Protein AF-A0A7Y8SP15-F1 (afdb_monomer)

pLDDT: mean 83.63, std 21.69, range [30.56, 98.62]

Sequence (193 aa):
MNLWSWLLRSVRHADPDRAKRARDRDPRTGDTVAPRHGAAMTAGAFARLRDRLKISDAAVWTLLQAARPGQGFLPGRLPHLRFERHIFREETDERFDGSYADLSHPEPGGHAHGVAEYERLKRAAALDRKAALRSASWGLGGVLGREAEELDYGDVESFVDRQRRSEDEHLEALSRLLLRRDLGPALRAGDWA

Structure (mmCIF, N/CA/C/O backbone):
data_AF-A0A7Y8SP15-F1
#
_entry.id   AF-A0A7Y8SP15-F1
#
loop_
_atom_site.group_PDB
_atom_site.id
_atom_site.type_symbol
_atom_site.label_atom_id
_atom_site.label_alt_id
_atom_site.label_comp_id
_atom_site.label_asym_id
_atom_site.label_entity_id
_atom_site.label_seq_id
_atom_site.pdbx_PDB_ins_code
_atom_site.Cartn_x
_atom_site.Cartn_y
_atom_site.Cartn_z
_atom_site.occupancy
_atom_site.B_iso_or_equiv
_atom_site.auth_seq_id
_atom_site.auth_comp_id
_atom_site.auth_asym_id
_atom_site.auth_atom_id
_atom_site.pdbx_PDB_model_num
ATOM 1 N N . MET A 1 1 ? 12.393 -11.411 3.085 1.00 35.97 1 MET A N 1
ATOM 2 C CA . MET A 1 1 ? 12.410 -10.372 4.144 1.00 35.97 1 MET A CA 1
ATOM 3 C C . MET A 1 1 ? 10.961 -10.076 4.521 1.00 35.97 1 MET A C 1
ATOM 5 O O . MET A 1 1 ? 10.179 -9.841 3.613 1.00 35.97 1 MET A O 1
ATOM 9 N N . ASN A 1 2 ? 10.547 -10.219 5.787 1.00 33.09 2 ASN A N 1
ATOM 10 C CA . ASN A 1 2 ? 9.125 -10.127 6.160 1.00 33.09 2 ASN A CA 1
ATOM 11 C C . ASN A 1 2 ? 8.694 -8.676 6.462 1.00 33.09 2 ASN A C 1
ATOM 13 O O . ASN A 1 2 ? 9.521 -7.823 6.782 1.00 33.09 2 ASN A O 1
ATOM 17 N N . LEU A 1 3 ? 7.388 -8.405 6.358 1.00 41.53 3 LEU A N 1
ATOM 18 C CA . LEU A 1 3 ? 6.758 -7.100 6.605 1.00 41.53 3 LEU A CA 1
ATOM 19 C C . LEU A 1 3 ? 7.183 -6.478 7.954 1.00 41.53 3 LEU A C 1
ATOM 21 O O . LEU A 1 3 ? 7.362 -5.267 8.033 1.00 41.53 3 LEU A O 1
ATOM 25 N N . TRP A 1 4 ? 7.422 -7.308 8.978 1.00 42.41 4 TRP A N 1
ATOM 26 C CA . TRP A 1 4 ? 7.958 -6.904 10.285 1.00 42.41 4 TRP A CA 1
ATOM 27 C C . TRP A 1 4 ? 9.395 -6.384 10.222 1.00 42.41 4 TRP A C 1
ATOM 29 O O . TRP A 1 4 ? 9.678 -5.331 10.775 1.00 42.41 4 TRP A O 1
ATOM 39 N N . SER A 1 5 ? 10.297 -7.051 9.498 1.00 45.47 5 SER A N 1
ATOM 40 C CA . SER A 1 5 ? 11.681 -6.586 9.316 1.00 45.47 5 SER A CA 1
ATOM 41 C C . SER A 1 5 ? 11.745 -5.209 8.638 1.00 45.47 5 SER A C 1
ATOM 43 O O . SER A 1 5 ? 12.638 -4.410 8.930 1.00 45.47 5 SER A O 1
ATOM 45 N N . TRP A 1 6 ? 10.765 -4.911 7.779 1.00 46.66 6 TRP A N 1
ATOM 46 C CA . TRP A 1 6 ? 10.614 -3.610 7.136 1.00 46.66 6 TRP A CA 1
ATOM 47 C C . TRP A 1 6 ? 9.942 -2.560 8.056 1.00 46.66 6 TRP A C 1
ATOM 49 O O . TRP A 1 6 ? 10.471 -1.458 8.185 1.00 46.66 6 TRP A O 1
ATOM 59 N N . LEU A 1 7 ? 8.858 -2.914 8.764 1.00 45.00 7 LEU A N 1
ATOM 60 C CA . LEU A 1 7 ? 8.159 -2.067 9.755 1.00 45.00 7 LEU A CA 1
ATOM 61 C C . LEU A 1 7 ? 9.038 -1.664 10.955 1.00 45.00 7 LEU A C 1
ATOM 63 O O . LEU A 1 7 ? 8.984 -0.520 11.397 1.00 45.00 7 LEU A O 1
ATOM 67 N N . LEU A 1 8 ? 9.859 -2.579 11.478 1.00 42.25 8 LEU A N 1
ATOM 68 C CA . LEU A 1 8 ? 10.658 -2.383 12.697 1.00 42.25 8 LEU A CA 1
ATOM 69 C C . LEU A 1 8 ? 11.897 -1.506 12.485 1.00 42.25 8 LEU A C 1
ATOM 71 O O . LEU A 1 8 ? 12.369 -0.844 13.411 1.00 42.25 8 LEU A O 1
ATOM 75 N N . ARG A 1 9 ? 12.441 -1.458 11.262 1.00 40.97 9 ARG A N 1
ATOM 76 C CA . ARG A 1 9 ? 13.665 -0.691 10.971 1.00 40.97 9 ARG A CA 1
ATOM 77 C C . ARG A 1 9 ? 13.438 0.830 11.021 1.00 40.97 9 ARG A C 1
ATOM 79 O O . ARG A 1 9 ? 14.403 1.571 11.192 1.00 40.97 9 ARG A O 1
ATOM 86 N N . SER A 1 10 ? 12.189 1.296 10.934 1.00 35.84 10 SER A N 1
ATOM 87 C CA . SER A 1 10 ? 11.790 2.713 10.992 1.00 35.84 10 SER A CA 1
ATOM 88 C C . SER A 1 10 ? 11.403 3.231 12.388 1.00 35.84 10 SER A C 1
ATOM 90 O O . SER A 1 10 ? 11.206 4.435 12.539 1.00 35.84 10 SER A O 1
ATOM 92 N N . VAL A 1 11 ? 11.351 2.385 13.428 1.00 35.84 11 VAL A N 1
ATOM 93 C CA . VAL A 1 11 ? 10.878 2.755 14.789 1.00 35.84 11 VAL A CA 1
ATOM 94 C C . VAL A 1 11 ? 12.015 3.215 15.720 1.00 35.84 11 VAL A C 1
ATOM 96 O O . VAL A 1 11 ? 11.952 3.078 16.940 1.00 35.84 11 VAL A O 1
ATOM 99 N N . ARG A 1 12 ? 13.080 3.828 15.188 1.00 30.56 12 ARG A N 1
ATOM 100 C CA . ARG A 1 12 ? 14.042 4.552 16.038 1.00 30.56 12 ARG A CA 1
ATOM 101 C C . ARG A 1 12 ? 13.718 6.046 16.046 1.00 30.56 12 ARG A C 1
ATOM 103 O O . ARG A 1 12 ? 14.095 6.776 15.141 1.00 30.56 12 ARG A O 1
ATOM 110 N N . HIS A 1 13 ? 13.046 6.430 17.137 1.00 33.94 13 HIS A N 1
ATOM 111 C CA . HIS A 1 13 ? 12.786 7.781 17.661 1.00 33.94 13 HIS A CA 1
ATOM 112 C C . HIS A 1 13 ? 11.630 8.553 17.003 1.00 33.94 13 HIS A C 1
ATOM 114 O O . HIS A 1 13 ? 11.823 9.351 16.090 1.00 33.94 13 HIS A O 1
ATOM 120 N N . ALA A 1 14 ? 10.420 8.379 17.549 1.00 33.75 14 ALA A N 1
ATOM 121 C CA . ALA A 1 14 ? 9.311 9.311 17.353 1.00 33.75 14 ALA A CA 1
ATOM 122 C C . ALA A 1 14 ? 9.122 10.177 18.613 1.00 33.75 14 ALA A C 1
ATOM 124 O O . ALA A 1 14 ? 8.930 9.661 19.712 1.00 33.75 14 ALA A O 1
ATOM 125 N N . ASP A 1 15 ? 9.205 11.493 18.418 1.00 34.44 15 ASP A N 1
ATOM 126 C CA . ASP A 1 15 ? 9.056 12.561 19.413 1.00 34.44 15 ASP A CA 1
ATOM 127 C C . ASP A 1 15 ? 7.563 12.792 19.773 1.00 34.44 15 ASP A C 1
ATOM 129 O O . ASP A 1 15 ? 6.746 13.025 18.869 1.00 34.44 15 ASP A O 1
ATOM 133 N N . PRO A 1 16 ? 7.181 12.732 21.066 1.00 38.16 16 PRO A N 1
ATOM 134 C CA . PRO A 1 16 ? 5.791 12.806 21.525 1.00 38.16 16 PRO A CA 1
ATOM 135 C C . PRO A 1 16 ? 5.107 14.177 21.351 1.00 38.16 16 PRO A C 1
ATOM 137 O O . PRO A 1 16 ? 3.874 14.240 21.355 1.00 38.16 16 PRO A O 1
ATOM 140 N N . ASP A 1 17 ? 5.837 15.275 21.131 1.00 33.62 17 ASP A N 1
ATOM 141 C CA . ASP A 1 17 ? 5.245 16.627 21.160 1.00 33.62 17 ASP A CA 1
ATOM 142 C C . ASP A 1 17 ? 4.603 17.084 19.839 1.00 33.62 17 ASP A C 1
ATOM 144 O O . ASP A 1 17 ? 3.924 18.118 19.763 1.00 33.62 17 ASP A O 1
ATOM 148 N N . ARG A 1 18 ? 4.746 16.305 18.763 1.00 40.22 18 ARG A N 1
ATOM 149 C CA . ARG A 1 18 ? 4.198 16.665 17.444 1.00 40.22 18 ARG A CA 1
ATOM 150 C C . ARG A 1 18 ? 2.701 16.359 17.298 1.00 40.22 18 ARG A C 1
ATOM 152 O O . ARG A 1 18 ? 2.022 17.031 16.522 1.00 40.22 18 ARG A O 1
ATOM 159 N N . ALA A 1 19 ? 2.167 15.420 18.084 1.00 38.25 19 ALA A N 1
ATOM 160 C CA . ALA A 1 19 ? 0.760 14.996 18.049 1.00 38.25 19 ALA A CA 1
ATOM 161 C C . ALA A 1 19 ? -0.226 16.062 18.573 1.00 38.25 19 ALA A C 1
ATOM 163 O O . ALA A 1 19 ? -1.420 16.021 18.271 1.00 38.25 19 ALA A O 1
ATOM 164 N N . LYS A 1 20 ? 0.264 17.043 19.339 1.00 34.81 20 LYS A N 1
ATOM 165 C CA . LYS A 1 20 ? -0.573 18.073 19.969 1.00 34.81 20 LYS A CA 1
ATOM 166 C C . LYS A 1 20 ? -1.032 19.163 18.989 1.00 34.81 20 LYS A C 1
ATOM 168 O O . LYS A 1 20 ? -2.087 19.747 19.191 1.00 34.81 20 LYS A O 1
ATOM 173 N N . ARG A 1 21 ? -0.289 19.394 17.897 1.00 38.12 21 ARG A N 1
ATOM 174 C CA . ARG A 1 21 ? -0.553 20.472 16.917 1.00 38.12 21 ARG A CA 1
ATOM 175 C C . ARG A 1 21 ? -1.580 20.124 15.829 1.00 38.12 21 ARG A C 1
ATOM 177 O O . ARG A 1 21 ? -1.994 21.008 15.091 1.00 38.12 21 ARG A O 1
ATOM 184 N N . ALA A 1 22 ? -2.007 18.865 15.723 1.00 42.41 22 ALA A N 1
ATOM 185 C CA . ALA A 1 22 ? -2.968 18.422 14.706 1.00 42.41 22 ALA A CA 1
ATOM 186 C C . ALA A 1 22 ? -4.447 18.534 15.140 1.00 42.41 22 ALA A C 1
ATOM 188 O O . ALA A 1 22 ? -5.331 18.243 14.340 1.00 42.41 22 ALA A O 1
ATOM 189 N N . ARG A 1 23 ? -4.726 18.940 16.390 1.00 43.53 23 ARG A N 1
ATOM 190 C CA . ARG A 1 23 ? -6.075 18.918 16.989 1.00 43.53 23 ARG A CA 1
ATOM 191 C C . ARG A 1 23 ? -6.927 20.178 16.744 1.00 43.53 23 ARG A C 1
ATOM 193 O O . ARG A 1 23 ? -8.106 20.149 17.067 1.00 43.53 23 ARG A O 1
ATOM 200 N N . ASP A 1 24 ? -6.387 21.227 16.116 1.00 33.31 24 ASP A N 1
ATOM 201 C CA . ASP A 1 24 ? -7.031 22.556 16.054 1.00 33.31 24 ASP A CA 1
ATOM 202 C C . ASP A 1 24 ? -7.664 22.923 14.691 1.00 33.31 24 ASP A C 1
ATOM 204 O O . ASP A 1 24 ? -7.540 24.056 14.227 1.00 33.31 24 ASP A O 1
ATOM 208 N N . ARG A 1 25 ? -8.365 22.007 14.006 1.00 39.28 25 ARG A N 1
ATOM 209 C CA . ARG A 1 25 ? -9.180 22.386 12.827 1.00 39.28 25 ARG A CA 1
ATOM 210 C C . ARG A 1 25 ? -10.653 21.994 12.974 1.00 39.28 25 ARG A C 1
ATOM 212 O O . ARG A 1 25 ? -10.991 20.817 12.988 1.00 39.28 25 ARG A O 1
ATOM 219 N N . ASP A 1 26 ? -11.489 23.031 13.055 1.00 35.03 26 ASP A N 1
ATOM 220 C CA . ASP A 1 26 ? -12.961 23.034 13.095 1.00 35.03 26 ASP A CA 1
ATOM 221 C C . ASP A 1 26 ? -13.568 22.528 11.763 1.00 35.03 26 ASP A C 1
ATOM 223 O O . ASP A 1 26 ? -13.194 23.049 10.705 1.00 35.03 26 ASP A O 1
ATOM 227 N N . PRO A 1 27 ? -14.494 21.546 11.765 1.00 49.53 27 PRO A N 1
ATOM 228 C CA . PRO A 1 27 ? -15.207 21.119 10.573 1.00 49.53 27 PRO A CA 1
ATOM 229 C C . PRO A 1 27 ? -16.612 21.740 10.529 1.00 49.53 27 PRO A C 1
ATOM 231 O O . PRO A 1 27 ? -17.525 21.288 11.220 1.00 49.53 27 PRO A O 1
ATOM 234 N N . ARG A 1 28 ? -16.836 22.720 9.646 1.00 41.84 28 ARG A N 1
ATOM 235 C CA . ARG A 1 28 ? -18.198 23.161 9.298 1.00 41.84 28 ARG A CA 1
ATOM 236 C C . ARG A 1 28 ? -18.595 22.739 7.889 1.00 41.84 28 ARG A C 1
ATOM 238 O O . ARG A 1 28 ? -17.975 23.135 6.910 1.00 41.84 28 ARG A O 1
ATOM 245 N N . THR A 1 29 ? -19.642 21.911 7.878 1.00 48.62 29 THR A N 1
ATOM 246 C CA . THR A 1 29 ? -20.759 21.776 6.925 1.00 48.62 29 THR A CA 1
ATOM 247 C C . THR A 1 29 ? -20.556 22.225 5.477 1.00 48.62 29 THR A C 1
ATOM 249 O O . THR A 1 29 ? -20.465 23.416 5.188 1.00 48.62 29 THR A O 1
ATOM 252 N N . GLY A 1 30 ? -20.697 21.264 4.565 1.00 32.66 30 GLY A N 1
ATOM 253 C CA . GLY A 1 30 ? -21.059 21.495 3.171 1.00 32.66 30 GLY A CA 1
ATOM 254 C C . GLY A 1 30 ? -21.285 20.166 2.456 1.00 32.66 30 GLY A C 1
ATOM 255 O O . GLY A 1 30 ? -20.339 19.390 2.304 1.00 32.66 30 GLY A O 1
ATOM 256 N N . ASP A 1 31 ? -22.526 19.901 2.038 1.00 47.38 31 ASP A N 1
ATOM 257 C CA . ASP A 1 31 ? -22.868 18.798 1.136 1.00 47.38 31 ASP A CA 1
ATOM 258 C C . ASP A 1 31 ? -21.929 18.826 -0.074 1.00 47.38 31 ASP A C 1
ATOM 260 O O . ASP A 1 31 ? -21.936 19.765 -0.870 1.00 47.38 31 ASP A O 1
ATOM 264 N N . THR A 1 32 ? -21.070 17.816 -0.194 1.00 39.81 32 THR A N 1
ATOM 265 C CA . THR A 1 32 ? -20.086 17.730 -1.273 1.00 39.81 32 THR A CA 1
ATOM 266 C C . THR A 1 32 ? -20.066 16.322 -1.837 1.00 39.81 32 THR A C 1
ATOM 268 O O . THR A 1 32 ? -19.834 15.341 -1.132 1.00 39.81 32 THR A O 1
ATOM 271 N N . VAL A 1 33 ? -20.303 16.224 -3.146 1.00 44.44 33 VAL A N 1
ATOM 272 C CA . VAL A 1 33 ? -19.995 15.030 -3.934 1.00 44.44 33 VAL A CA 1
ATOM 273 C C . VAL A 1 33 ? -18.537 14.668 -3.650 1.00 44.44 33 VAL A C 1
ATOM 275 O O . VAL A 1 33 ? -17.639 15.468 -3.917 1.00 44.44 33 VAL A O 1
ATOM 278 N N . ALA A 1 34 ? -18.314 13.495 -3.054 1.00 44.25 34 ALA A N 1
ATOM 279 C CA . ALA A 1 34 ? -16.991 13.060 -2.623 1.00 44.25 34 ALA A CA 1
ATOM 280 C C . ALA A 1 34 ? -15.983 13.139 -3.788 1.00 44.25 34 ALA A C 1
ATOM 282 O O . ALA A 1 34 ? -16.328 12.784 -4.923 1.00 44.25 34 ALA A O 1
ATOM 283 N N . PRO A 1 35 ? -14.738 13.593 -3.549 1.00 46.91 35 PRO A N 1
ATOM 284 C CA . PRO A 1 35 ? -13.728 13.632 -4.595 1.00 46.91 35 PRO A CA 1
ATOM 285 C C . PRO A 1 35 ? -13.538 12.223 -5.168 1.00 46.91 35 PRO A C 1
ATOM 287 O O . PRO A 1 35 ? -13.352 11.263 -4.424 1.00 46.91 35 PRO A O 1
ATOM 290 N N . ARG A 1 36 ? -13.585 12.097 -6.502 1.00 61.72 36 ARG A N 1
ATOM 291 C CA . ARG A 1 36 ? -13.475 10.800 -7.198 1.00 61.72 36 ARG A CA 1
ATOM 292 C C . ARG A 1 36 ? -12.162 10.060 -6.884 1.00 61.72 36 ARG A C 1
ATOM 294 O O . ARG A 1 36 ? -12.122 8.847 -7.044 1.00 61.72 36 ARG A O 1
ATOM 301 N N . HIS A 1 37 ? -11.119 10.776 -6.445 1.00 82.62 37 HIS A N 1
ATOM 302 C CA . HIS A 1 37 ? -9.805 10.249 -6.066 1.00 82.62 37 HIS A CA 1
ATOM 303 C C . HIS A 1 37 ? -9.172 11.089 -4.943 1.00 82.62 37 HIS A C 1
ATOM 305 O O . HIS A 1 37 ? -9.363 12.306 -4.885 1.00 82.62 37 HIS A O 1
ATOM 311 N N . GLY A 1 38 ? -8.378 10.454 -4.080 1.00 87.56 38 GLY A N 1
ATOM 312 C CA . GLY A 1 38 ? -7.572 11.129 -3.063 1.00 87.56 38 GLY A CA 1
ATOM 313 C C . GLY A 1 38 ? -8.302 11.662 -1.829 1.00 87.56 38 GLY A C 1
ATOM 314 O O . GLY A 1 38 ? -7.841 12.654 -1.253 1.00 87.56 38 GLY A O 1
ATOM 315 N N . ALA A 1 39 ? -9.431 11.071 -1.427 1.00 92.38 39 ALA A N 1
ATOM 316 C CA . ALA A 1 39 ? -10.141 11.500 -0.220 1.00 92.38 39 ALA A CA 1
ATOM 317 C C . ALA A 1 39 ? -9.315 11.236 1.057 1.00 92.38 39 ALA A C 1
ATOM 319 O O . ALA A 1 39 ? -8.606 10.234 1.154 1.00 92.38 39 ALA A O 1
ATOM 320 N N . ALA A 1 40 ? -9.409 12.147 2.028 1.00 91.88 40 ALA A N 1
ATOM 321 C CA . ALA A 1 40 ? -8.733 12.016 3.319 1.00 91.88 40 ALA A CA 1
ATOM 322 C C . ALA A 1 40 ? -9.401 10.956 4.207 1.00 91.88 40 ALA A C 1
ATOM 324 O O . ALA A 1 40 ? -10.564 10.606 3.993 1.00 91.88 40 ALA A O 1
ATOM 325 N N . MET A 1 41 ? -8.666 10.488 5.213 1.00 94.31 41 MET A N 1
ATOM 326 C CA . MET A 1 41 ? -9.129 9.488 6.167 1.00 94.31 41 MET A CA 1
ATOM 327 C C . MET A 1 41 ? -10.345 9.991 6.948 1.00 94.31 41 MET A C 1
ATOM 329 O O . MET A 1 41 ? -10.322 11.072 7.542 1.00 94.31 41 MET A O 1
ATOM 333 N N . THR A 1 42 ? -11.397 9.181 6.992 1.00 95.75 42 THR A N 1
ATOM 334 C CA . THR A 1 42 ? -12.599 9.450 7.778 1.00 95.75 42 THR A CA 1
ATOM 335 C C . THR A 1 42 ? -12.472 8.897 9.197 1.00 95.75 42 THR A C 1
ATOM 337 O O . 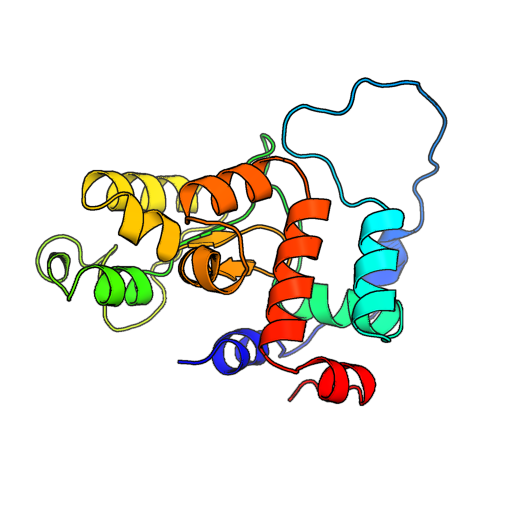THR A 1 42 ? -11.825 7.875 9.443 1.00 95.75 42 THR A O 1
ATOM 340 N N . ALA A 1 43 ? -13.180 9.518 10.147 1.00 95.56 43 ALA A N 1
ATOM 341 C CA . ALA A 1 43 ? -13.315 8.978 11.503 1.00 95.56 43 ALA A CA 1
ATOM 342 C C . ALA A 1 43 ? -13.916 7.557 11.501 1.00 95.56 43 ALA A C 1
ATOM 344 O O . ALA A 1 43 ? -13.556 6.723 12.329 1.00 95.56 43 ALA A O 1
ATOM 345 N N . GLY A 1 44 ? -14.791 7.258 10.533 1.00 96.94 44 GLY A N 1
ATOM 346 C CA . GLY A 1 44 ? -15.383 5.935 10.364 1.00 96.94 44 GLY A CA 1
ATOM 347 C C . GLY A 1 44 ? -14.362 4.866 9.972 1.00 96.94 44 GLY A C 1
ATOM 348 O O . GLY A 1 44 ? -14.387 3.776 10.536 1.00 96.94 44 GLY A O 1
ATOM 349 N N . ALA A 1 45 ? -13.448 5.148 9.038 1.00 96.12 45 ALA A N 1
ATOM 350 C CA . ALA A 1 45 ? -12.384 4.200 8.690 1.00 96.12 45 ALA A CA 1
ATOM 351 C C . ALA A 1 45 ? -11.414 3.963 9.841 1.00 96.12 45 ALA A C 1
ATOM 353 O O . ALA A 1 45 ? -11.055 2.815 10.109 1.00 96.12 45 ALA A O 1
ATOM 354 N N . PHE A 1 46 ? -11.058 5.029 10.555 1.00 96.50 46 PHE A N 1
ATOM 355 C CA . PHE A 1 46 ? -10.234 4.933 11.752 1.00 96.50 46 PHE A CA 1
ATOM 356 C C . PHE A 1 46 ? -10.882 4.021 12.808 1.00 96.50 46 PHE A C 1
ATOM 358 O O . PHE A 1 46 ? -10.251 3.072 13.278 1.00 96.50 46 PHE A O 1
ATOM 365 N N . ALA A 1 47 ? -12.166 4.241 13.117 1.00 97.50 47 ALA A N 1
ATOM 366 C CA . ALA A 1 47 ? -12.918 3.405 14.052 1.00 97.50 47 ALA A CA 1
ATOM 367 C C . ALA A 1 47 ? -13.014 1.945 13.578 1.00 97.50 47 ALA A C 1
ATOM 369 O O . ALA A 1 47 ? -12.786 1.032 14.365 1.00 97.50 47 ALA A O 1
ATOM 370 N N . ARG A 1 48 ? -13.252 1.696 12.282 1.00 97.69 48 ARG A N 1
ATOM 371 C CA . ARG A 1 48 ? -13.278 0.327 11.734 1.00 97.69 48 ARG A CA 1
ATOM 372 C C . ARG A 1 48 ? -11.949 -0.405 11.920 1.00 97.69 48 ARG A C 1
ATOM 374 O O . ARG A 1 48 ? -11.964 -1.570 12.312 1.00 97.69 48 ARG A O 1
ATOM 381 N N . LEU A 1 49 ? -10.816 0.246 11.640 1.00 95.81 49 LEU A N 1
ATOM 382 C CA . LEU A 1 49 ? -9.488 -0.347 11.843 1.00 95.81 49 LEU A CA 1
ATOM 383 C C . LEU A 1 49 ? -9.273 -0.696 13.321 1.00 95.81 49 LEU A C 1
ATOM 385 O O . LEU A 1 49 ? -8.905 -1.829 13.643 1.00 95.81 49 LEU A O 1
ATOM 389 N N . ARG A 1 50 ? -9.557 0.265 14.205 1.00 97.19 50 ARG A N 1
ATOM 390 C CA . ARG A 1 50 ? -9.481 0.101 15.657 1.00 97.19 50 ARG A CA 1
ATOM 391 C C . ARG A 1 50 ? -10.299 -1.095 16.137 1.00 97.19 50 ARG A C 1
ATOM 393 O O . ARG A 1 50 ? -9.768 -1.962 16.826 1.00 97.19 50 ARG A O 1
ATOM 400 N N . ASP A 1 51 ? -11.569 -1.149 15.750 1.00 97.38 51 ASP A N 1
ATOM 401 C CA . ASP A 1 51 ? -12.529 -2.133 16.247 1.00 97.38 51 ASP A CA 1
ATOM 402 C C . ASP A 1 51 ? -12.215 -3.540 15.718 1.00 97.38 51 ASP A C 1
ATOM 404 O O . ASP A 1 51 ? -12.278 -4.513 16.471 1.00 97.38 51 ASP A O 1
ATOM 408 N N . ARG A 1 52 ? -11.790 -3.662 14.451 1.00 96.50 52 ARG A N 1
ATOM 409 C CA . ARG A 1 52 ? -11.367 -4.947 13.866 1.00 96.50 52 ARG A CA 1
ATOM 410 C C . ARG A 1 52 ? -10.142 -5.532 14.562 1.00 96.50 52 ARG A C 1
ATOM 412 O O . ARG A 1 52 ? -10.099 -6.733 14.815 1.00 96.50 52 ARG A O 1
ATOM 419 N N . LEU A 1 53 ? -9.153 -4.694 14.870 1.00 94.44 53 LEU A N 1
ATOM 420 C CA . LEU A 1 53 ? -7.933 -5.124 15.560 1.00 94.44 53 LEU A CA 1
ATOM 421 C C . LEU A 1 53 ? -8.107 -5.189 17.085 1.00 94.44 53 LEU A C 1
ATOM 423 O O . LEU A 1 53 ? -7.293 -5.817 17.770 1.00 94.44 53 LEU A O 1
ATOM 427 N N . LYS A 1 54 ? -9.191 -4.599 17.607 1.00 96.62 54 LYS A N 1
ATOM 428 C CA . LYS A 1 54 ? -9.497 -4.454 19.036 1.00 96.62 54 LYS A CA 1
ATOM 429 C C . LYS A 1 54 ? -8.374 -3.743 19.800 1.00 96.62 54 LYS A C 1
ATOM 431 O O . LYS A 1 54 ? -8.004 -4.166 20.891 1.00 96.62 54 LYS A O 1
ATOM 436 N N . ILE A 1 55 ? -7.811 -2.695 19.203 1.00 94.94 55 ILE A N 1
ATOM 437 C CA . ILE A 1 55 ? -6.726 -1.879 19.775 1.00 94.94 55 ILE A CA 1
ATOM 438 C C . ILE A 1 55 ? -7.246 -0.496 20.188 1.00 94.94 55 ILE A C 1
ATOM 440 O O . ILE A 1 55 ? -8.377 -0.143 19.875 1.00 94.94 55 ILE A O 1
ATOM 444 N N . SER A 1 56 ? -6.451 0.298 20.906 1.00 95.25 56 SER A N 1
ATOM 445 C CA . SER A 1 56 ? -6.827 1.673 21.270 1.00 95.25 56 SER A CA 1
ATOM 446 C C . SER A 1 56 ? -6.597 2.659 20.118 1.00 95.25 56 SER A C 1
ATOM 448 O O . SER A 1 56 ? -5.780 2.408 19.231 1.00 95.25 56 SER A O 1
ATOM 450 N N . ASP A 1 57 ? -7.246 3.827 20.160 1.00 95.12 57 ASP A N 1
ATOM 451 C CA . ASP A 1 57 ? -6.973 4.933 19.226 1.00 95.12 57 ASP A CA 1
ATOM 452 C C . ASP A 1 57 ? -5.478 5.301 19.211 1.00 95.12 57 ASP A C 1
ATOM 454 O O . ASP A 1 57 ? -4.894 5.543 18.156 1.00 95.12 57 ASP A O 1
ATOM 458 N N . ALA A 1 58 ? -4.836 5.303 20.385 1.00 93.62 58 ALA A N 1
ATOM 459 C CA . ALA A 1 58 ? -3.406 5.563 20.508 1.00 93.62 58 ALA A CA 1
ATOM 460 C C . ALA A 1 58 ? -2.574 4.506 19.770 1.00 93.62 58 ALA A C 1
ATOM 462 O O . ALA A 1 58 ? -1.654 4.864 19.044 1.00 93.62 58 ALA A O 1
ATOM 463 N N . ALA A 1 59 ? -2.929 3.224 19.889 1.00 92.44 59 ALA A N 1
ATOM 464 C CA . ALA A 1 59 ? -2.255 2.148 19.171 1.00 92.44 59 ALA A CA 1
ATOM 465 C C . ALA A 1 59 ? -2.444 2.253 17.648 1.00 92.44 59 ALA A C 1
ATOM 467 O O . ALA A 1 59 ? -1.492 2.011 16.910 1.00 92.44 59 ALA A O 1
ATOM 468 N N . VAL A 1 60 ? -3.622 2.671 17.163 1.00 92.88 60 VAL A N 1
ATOM 469 C CA . VAL A 1 60 ? -3.822 2.946 15.727 1.00 92.88 60 VAL A CA 1
ATOM 470 C C . VAL A 1 60 ? -2.881 4.055 15.257 1.00 92.88 60 VAL A C 1
ATOM 472 O O . VAL A 1 60 ? -2.204 3.898 14.243 1.00 92.88 60 VAL A O 1
ATOM 475 N N . TRP A 1 61 ? -2.792 5.164 15.994 1.00 91.81 61 TRP A N 1
ATOM 476 C CA . TRP A 1 61 ? -1.869 6.241 15.641 1.00 91.81 61 TRP A CA 1
ATOM 477 C C . TRP A 1 61 ? -0.408 5.794 15.694 1.00 91.81 61 TRP A C 1
ATOM 479 O O . TRP A 1 61 ? 0.332 6.080 14.757 1.00 91.81 61 TRP A O 1
ATOM 489 N N . THR A 1 62 ? 0.002 5.053 16.725 1.00 90.88 62 THR A N 1
ATOM 490 C CA . THR A 1 62 ? 1.356 4.487 16.824 1.00 90.88 62 THR A CA 1
ATOM 491 C C . THR A 1 62 ? 1.680 3.614 15.617 1.00 90.88 62 THR A C 1
ATOM 493 O O . THR A 1 62 ? 2.719 3.802 14.991 1.00 90.88 62 THR A O 1
ATOM 496 N N . LEU A 1 63 ? 0.764 2.722 15.234 1.00 89.06 63 LEU A N 1
ATOM 497 C CA . LEU A 1 63 ? 0.893 1.874 14.053 1.00 89.06 63 LEU A CA 1
ATOM 498 C C . LEU A 1 63 ? 1.082 2.702 12.770 1.00 89.06 63 LEU A C 1
ATOM 500 O O . LEU A 1 63 ? 2.016 2.452 12.009 1.00 89.06 63 LEU A O 1
ATOM 504 N N . LEU A 1 64 ? 0.224 3.701 12.531 1.00 89.50 64 LEU A N 1
ATOM 505 C CA . LEU A 1 64 ? 0.309 4.549 11.335 1.00 89.50 64 LEU A CA 1
ATOM 506 C C . LEU A 1 64 ? 1.629 5.334 11.290 1.00 89.50 64 LEU A C 1
ATOM 508 O O . LEU A 1 64 ? 2.261 5.427 10.235 1.00 89.50 64 LEU A O 1
ATOM 512 N N . GLN A 1 65 ? 2.075 5.842 12.441 1.00 86.00 65 GLN A N 1
ATOM 513 C CA . GLN A 1 65 ? 3.332 6.576 12.575 1.00 86.00 65 GLN A CA 1
ATOM 514 C C . GLN A 1 65 ? 4.568 5.684 12.395 1.00 86.00 65 GLN A C 1
ATOM 516 O O . GLN A 1 65 ? 5.549 6.141 11.815 1.00 86.00 65 GLN A O 1
ATOM 521 N N . ALA A 1 66 ? 4.530 4.436 12.868 1.00 81.31 66 ALA A N 1
ATOM 522 C CA . ALA A 1 66 ? 5.629 3.477 12.748 1.00 81.31 66 ALA A CA 1
ATOM 523 C C . ALA A 1 66 ? 5.791 2.936 11.318 1.00 81.31 66 ALA A C 1
ATOM 525 O O . ALA A 1 66 ? 6.912 2.748 10.846 1.00 81.31 66 ALA A O 1
ATOM 526 N N . ALA A 1 67 ? 4.673 2.709 10.623 1.00 76.44 67 ALA A N 1
ATOM 527 C CA . ALA A 1 67 ? 4.661 2.147 9.277 1.00 76.44 67 ALA A CA 1
ATOM 528 C C . ALA A 1 67 ? 5.162 3.139 8.226 1.00 76.44 67 ALA A C 1
ATOM 530 O O . ALA A 1 67 ? 6.152 2.909 7.531 1.00 76.44 67 ALA A O 1
ATOM 531 N N . ARG A 1 68 ? 4.465 4.265 8.094 1.00 74.25 68 ARG A N 1
ATOM 532 C CA . ARG A 1 68 ? 4.847 5.334 7.176 1.00 74.25 68 ARG A CA 1
ATOM 533 C C . ARG A 1 68 ? 4.343 6.653 7.749 1.00 74.25 68 ARG A C 1
ATOM 535 O O . ARG A 1 68 ? 3.202 7.025 7.476 1.00 74.25 68 ARG A O 1
ATOM 542 N N . PRO A 1 69 ? 5.175 7.372 8.520 1.00 63.38 69 PRO A N 1
ATOM 543 C CA . PRO A 1 69 ? 4.768 8.645 9.086 1.00 63.38 69 PRO A CA 1
ATOM 544 C C . PRO A 1 69 ? 4.547 9.658 7.958 1.00 63.38 69 PRO A C 1
ATOM 546 O O . PRO A 1 69 ? 5.425 9.869 7.121 1.00 63.38 69 PRO A O 1
ATOM 549 N N . GLY A 1 70 ? 3.382 10.307 7.934 1.00 70.00 70 GLY A N 1
ATOM 550 C CA . GLY A 1 70 ? 3.071 11.356 6.963 1.00 70.00 70 GLY A CA 1
ATOM 551 C C . GLY A 1 70 ? 1.712 11.197 6.287 1.00 70.00 70 GLY A C 1
ATOM 552 O O . GLY A 1 70 ? 0.775 10.658 6.862 1.00 70.00 70 GLY A O 1
ATOM 553 N N . GLN A 1 71 ? 1.605 11.747 5.077 1.00 78.12 71 GLN A N 1
ATOM 554 C CA . GLN A 1 71 ? 0.359 11.834 4.310 1.00 78.12 71 GLN A CA 1
ATOM 555 C C . GLN A 1 71 ? 0.167 10.583 3.440 1.00 78.12 71 GLN A C 1
ATOM 557 O O . GLN A 1 71 ? 1.132 10.102 2.836 1.00 78.12 71 GLN A O 1
ATOM 562 N N . GLY A 1 72 ? -1.072 10.085 3.335 1.00 90.75 72 GLY A N 1
ATOM 563 C CA . GLY A 1 72 ? -1.425 8.984 2.433 1.00 90.75 72 GLY A CA 1
ATOM 564 C C . GLY A 1 72 ? -1.391 9.385 0.962 1.00 90.75 72 GLY A C 1
ATOM 565 O O . GLY A 1 72 ? -1.239 8.533 0.087 1.00 90.75 72 GLY A O 1
ATOM 566 N N . PHE A 1 73 ? -1.466 10.687 0.687 1.00 93.94 73 PHE A N 1
ATOM 567 C CA . PHE A 1 73 ? -1.383 11.270 -0.644 1.00 93.94 73 PHE A CA 1
ATOM 568 C C . PHE A 1 73 ? -0.310 12.358 -0.714 1.00 93.94 73 PHE A C 1
ATOM 570 O O . PHE A 1 73 ? -0.151 13.163 0.199 1.00 93.94 73 PHE A O 1
ATOM 577 N N . LEU A 1 74 ? 0.395 12.394 -1.839 1.00 91.12 74 LEU A N 1
ATOM 578 C CA . LEU A 1 74 ? 1.289 13.467 -2.254 1.00 91.12 74 LEU A CA 1
ATOM 579 C C . LEU A 1 74 ? 0.484 14.664 -2.804 1.00 91.12 74 LEU A C 1
ATOM 581 O O . LEU A 1 74 ? -0.720 14.536 -3.081 1.00 91.12 74 LEU A O 1
ATOM 585 N N . PRO A 1 75 ? 1.132 15.825 -3.038 1.00 87.25 75 PRO A N 1
ATOM 586 C CA . PRO A 1 75 ? 0.538 16.897 -3.830 1.00 87.25 75 PRO A CA 1
ATOM 587 C C . PRO A 1 75 ? -0.027 16.368 -5.155 1.00 87.25 75 PRO A C 1
ATOM 589 O O . PRO A 1 75 ? 0.557 15.491 -5.789 1.00 87.25 75 PRO A O 1
ATOM 592 N N . GLY A 1 76 ? -1.195 16.872 -5.556 1.00 86.25 76 GLY A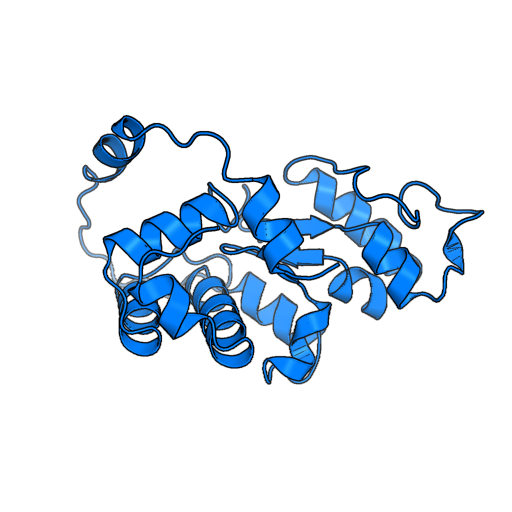 N 1
ATOM 593 C CA . GLY A 1 76 ? -1.907 16.362 -6.733 1.00 86.25 76 GLY A CA 1
ATOM 594 C C . GLY A 1 76 ? -2.720 15.085 -6.491 1.00 86.25 76 GLY A C 1
ATOM 595 O O . GLY A 1 76 ? -3.198 14.498 -7.455 1.00 86.25 76 GLY A O 1
ATOM 596 N N . ARG A 1 77 ? -2.921 14.669 -5.228 1.00 90.44 77 ARG A N 1
ATOM 597 C CA . ARG A 1 77 ? -3.778 13.525 -4.845 1.00 90.44 77 ARG A CA 1
ATOM 598 C C . ARG A 1 77 ? -3.301 12.176 -5.400 1.00 90.44 77 ARG A C 1
ATOM 600 O O . ARG A 1 77 ? -4.084 11.238 -5.528 1.00 90.44 77 ARG A O 1
ATOM 607 N N . LEU A 1 78 ? -2.004 12.060 -5.670 1.00 91.38 78 LEU A N 1
ATOM 608 C CA . LEU A 1 78 ? -1.357 10.788 -5.979 1.00 91.38 78 LEU A CA 1
ATOM 609 C C . LEU A 1 78 ? -1.094 10.021 -4.680 1.00 91.38 78 LEU A C 1
ATOM 611 O O . LEU A 1 78 ? -0.535 10.622 -3.761 1.00 91.38 78 LEU A O 1
ATOM 615 N N . PRO A 1 79 ? -1.462 8.733 -4.554 1.00 94.50 79 PRO A N 1
ATOM 616 C CA . PRO A 1 79 ? -1.087 7.940 -3.389 1.00 94.50 79 PRO A CA 1
ATOM 617 C C . PRO A 1 79 ? 0.407 8.042 -3.121 1.00 94.50 79 PRO A C 1
ATOM 619 O O . PRO A 1 79 ? 1.221 7.923 -4.038 1.00 94.50 79 PRO A O 1
ATOM 622 N N . HIS A 1 80 ? 0.786 8.251 -1.872 1.00 94.12 80 HIS A N 1
ATOM 623 C CA . HIS A 1 80 ? 2.182 8.138 -1.498 1.00 94.12 80 HIS A CA 1
ATOM 624 C C . HIS A 1 80 ? 2.622 6.697 -1.748 1.00 94.12 80 HIS A C 1
ATOM 626 O O . HIS A 1 80 ? 1.981 5.763 -1.269 1.00 94.12 80 HIS A O 1
ATOM 632 N N . LEU A 1 81 ? 3.687 6.500 -2.518 1.00 93.38 81 LEU A N 1
ATOM 633 C CA . LEU A 1 81 ? 4.237 5.177 -2.752 1.00 93.38 81 LEU A CA 1
ATOM 634 C C . LEU A 1 81 ? 5.740 5.141 -2.540 1.00 93.38 81 LEU A C 1
ATOM 636 O O . LEU A 1 81 ? 6.404 6.176 -2.565 1.00 93.38 81 LEU A O 1
ATOM 640 N N . ARG A 1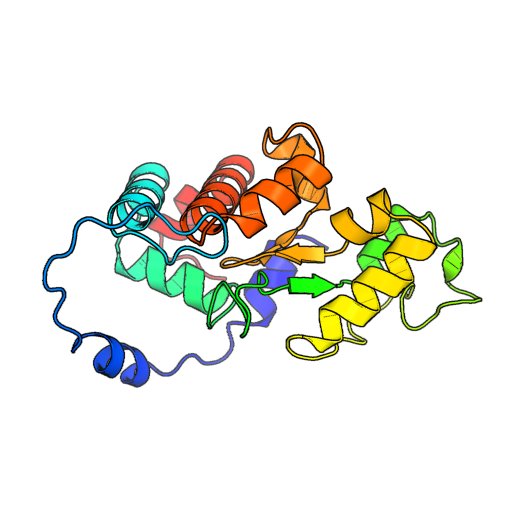 82 ? 6.252 3.926 -2.369 1.00 93.94 82 ARG A N 1
ATOM 641 C CA . ARG A 1 82 ? 7.676 3.624 -2.483 1.00 93.94 82 ARG A CA 1
ATOM 642 C C . ARG A 1 82 ? 7.869 2.365 -3.314 1.00 93.94 82 ARG A C 1
ATOM 644 O O . ARG A 1 82 ? 7.267 1.336 -3.011 1.00 93.94 82 ARG A O 1
ATOM 651 N N . PHE A 1 83 ? 8.687 2.473 -4.349 1.00 95.94 83 PHE A N 1
ATOM 652 C CA . PHE A 1 83 ? 9.087 1.406 -5.249 1.00 95.94 83 PHE A CA 1
ATOM 653 C C . PHE A 1 83 ? 10.323 0.680 -4.703 1.00 95.94 83 PHE A C 1
ATOM 655 O O . PHE A 1 83 ? 11.367 1.290 -4.428 1.00 95.94 83 PHE A O 1
ATOM 662 N N . GLU A 1 84 ? 10.199 -0.638 -4.575 1.00 96.25 84 GLU A N 1
ATOM 663 C CA . GLU A 1 84 ? 11.190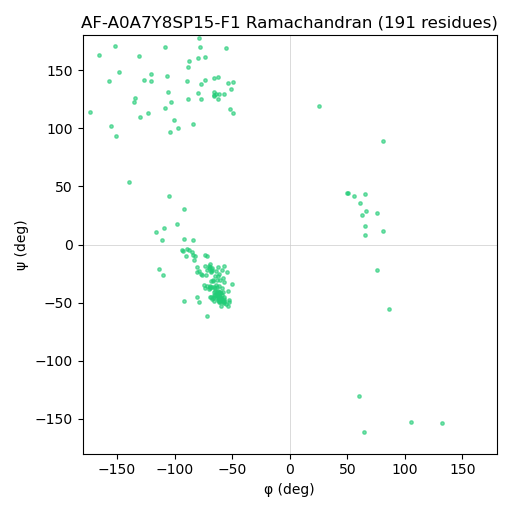 -1.536 -3.996 1.00 96.25 84 GLU A CA 1
ATOM 664 C C . GLU A 1 84 ? 11.922 -2.307 -5.102 1.00 96.25 84 GLU A C 1
ATOM 666 O O . GLU A 1 84 ? 11.459 -3.346 -5.570 1.00 96.25 84 GLU A O 1
ATOM 671 N N . ARG A 1 85 ? 13.106 -1.824 -5.502 1.00 96.94 85 ARG A N 1
ATOM 672 C CA . ARG A 1 85 ? 13.903 -2.430 -6.591 1.00 96.94 85 ARG A CA 1
ATOM 673 C C . ARG A 1 85 ? 14.273 -3.903 -6.367 1.00 96.94 85 ARG A C 1
ATOM 675 O O . ARG A 1 85 ? 14.418 -4.657 -7.320 1.00 96.94 85 ARG A O 1
ATOM 682 N N . HIS A 1 86 ? 14.403 -4.311 -5.107 1.00 97.31 86 HIS A N 1
ATOM 683 C CA . HIS A 1 86 ? 14.682 -5.698 -4.738 1.00 97.31 86 HIS A CA 1
ATOM 684 C C . HIS A 1 86 ? 13.455 -6.598 -4.899 1.00 97.31 86 HIS A C 1
ATOM 686 O O . HIS A 1 86 ? 13.583 -7.724 -5.359 1.00 97.31 86 HIS A O 1
ATOM 692 N N . ILE A 1 87 ? 12.253 -6.079 -4.634 1.00 97.75 87 ILE A N 1
ATOM 693 C CA . ILE A 1 87 ? 11.013 -6.809 -4.915 1.00 97.75 87 ILE A CA 1
ATOM 694 C C . ILE A 1 87 ? 10.772 -6.863 -6.423 1.00 97.75 87 ILE A C 1
ATOM 696 O O . ILE A 1 87 ? 10.299 -7.871 -6.919 1.00 97.75 87 ILE A O 1
ATOM 700 N N . PHE A 1 88 ? 11.108 -5.816 -7.180 1.00 98.31 88 PHE A N 1
ATOM 701 C CA . PHE A 1 88 ? 10.994 -5.859 -8.644 1.00 98.31 88 PHE A CA 1
ATOM 702 C C . PHE A 1 88 ? 11.932 -6.883 -9.267 1.00 98.31 88 PHE A C 1
ATOM 704 O O . PHE A 1 88 ? 11.522 -7.631 -10.151 1.00 98.31 88 PHE A O 1
ATOM 711 N N . ARG A 1 89 ? 13.158 -6.979 -8.752 1.00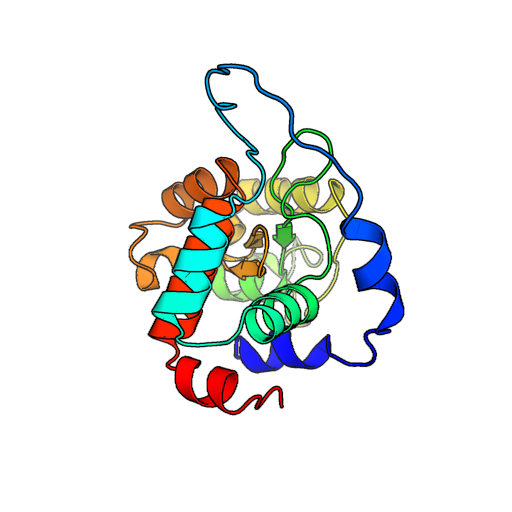 98.19 89 ARG A N 1
ATOM 712 C CA . ARG A 1 89 ? 14.080 -8.061 -9.089 1.00 98.19 89 ARG A CA 1
ATOM 713 C C . ARG A 1 89 ? 13.468 -9.439 -8.830 1.00 98.19 89 ARG A C 1
ATOM 715 O O . ARG A 1 89 ? 13.474 -10.265 -9.734 1.00 98.19 89 ARG A O 1
ATOM 722 N N . GLU A 1 90 ? 12.929 -9.672 -7.630 1.00 98.00 90 GLU 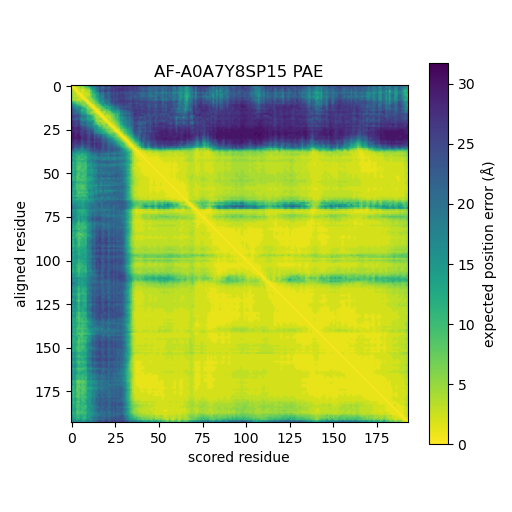A N 1
ATOM 723 C CA . GLU A 1 90 ? 12.259 -10.937 -7.280 1.00 98.00 90 GLU A CA 1
ATOM 724 C C . GLU A 1 90 ? 11.076 -11.239 -8.214 1.00 98.00 90 GLU A C 1
ATOM 726 O O . GLU A 1 90 ? 10.970 -12.335 -8.742 1.00 98.00 90 GLU A O 1
ATOM 731 N N . GLU A 1 91 ? 10.197 -10.265 -8.450 1.00 97.81 91 GLU A N 1
ATOM 732 C CA . GLU A 1 91 ? 8.978 -10.430 -9.258 1.00 97.81 91 GLU A CA 1
ATOM 733 C C . GLU A 1 91 ? 9.257 -10.570 -10.766 1.00 97.81 91 GLU A C 1
ATOM 735 O O . GLU A 1 91 ? 8.344 -10.872 -11.532 1.00 97.81 91 GLU A O 1
ATOM 740 N N . THR A 1 92 ? 10.493 -10.329 -11.208 1.00 98.38 92 THR A N 1
ATOM 741 C CA . THR A 1 92 ? 10.909 -10.454 -12.615 1.00 98.38 92 THR A CA 1
ATOM 742 C C . THR A 1 92 ? 11.956 -11.538 -12.839 1.00 98.38 92 THR A C 1
ATOM 744 O O . THR A 1 92 ? 12.528 -11.589 -13.931 1.00 98.38 92 THR A O 1
ATOM 747 N N . ASP A 1 93 ? 12.208 -12.375 -11.827 1.00 98.06 93 ASP A N 1
ATOM 748 C CA . ASP A 1 93 ? 13.230 -13.423 -11.847 1.00 98.06 93 ASP A CA 1
ATOM 749 C C . ASP A 1 93 ? 14.592 -12.884 -12.318 1.00 98.06 93 ASP A C 1
ATOM 751 O O . ASP A 1 93 ? 15.272 -13.473 -13.156 1.00 98.06 93 ASP A O 1
ATOM 755 N N . GLU A 1 94 ? 14.977 -11.710 -11.798 1.00 98.06 94 GLU A N 1
ATOM 756 C CA . GLU A 1 94 ? 16.299 -11.087 -11.996 1.00 98.06 94 GLU A CA 1
ATOM 757 C C . GLU A 1 94 ? 16.604 -10.657 -13.445 1.00 98.06 94 GLU A C 1
ATOM 759 O O . GLU A 1 94 ? 17.702 -10.190 -13.756 1.00 98.06 94 GLU A O 1
ATOM 764 N N . ARG A 1 95 ? 15.609 -10.734 -14.338 1.00 98.25 95 ARG A N 1
ATOM 765 C CA . ARG A 1 95 ? 15.724 -10.461 -15.781 1.00 98.25 95 ARG A CA 1
ATOM 766 C C . ARG A 1 95 ? 16.317 -9.089 -16.124 1.00 98.25 95 ARG A C 1
ATOM 768 O O . ARG A 1 95 ? 16.843 -8.912 -17.223 1.00 98.25 95 ARG A O 1
ATOM 775 N N . PHE A 1 96 ? 16.223 -8.116 -15.219 1.00 98.19 96 PHE A N 1
ATOM 776 C CA . PHE A 1 96 ? 16.614 -6.726 -15.461 1.00 98.19 96 PHE A CA 1
ATOM 777 C C . PHE A 1 96 ? 17.860 -6.261 -14.692 1.00 98.19 96 PHE A C 1
ATOM 779 O O . PHE A 1 96 ? 18.236 -5.097 -14.827 1.00 98.19 96 PHE A O 1
ATOM 786 N N . ASP A 1 97 ? 18.536 -7.133 -13.937 1.00 96.94 97 ASP A N 1
ATOM 787 C CA . ASP A 1 97 ? 19.693 -6.755 -13.105 1.00 96.94 97 ASP A CA 1
ATOM 788 C C . ASP A 1 97 ? 20.836 -6.111 -13.914 1.00 96.94 97 ASP A C 1
ATOM 790 O O . ASP A 1 97 ? 21.433 -5.125 -13.484 1.00 96.94 97 ASP A O 1
ATOM 794 N N . GLY A 1 98 ? 21.124 -6.634 -15.111 1.00 94.69 98 GLY A N 1
ATOM 795 C CA . GLY A 1 98 ? 22.233 -6.156 -15.947 1.00 94.69 98 GLY A CA 1
ATOM 796 C C . GLY A 1 98 ? 21.952 -4.867 -16.730 1.00 94.69 98 GLY A C 1
ATOM 797 O O . GLY A 1 98 ? 22.889 -4.173 -17.117 1.00 94.69 98 GLY A O 1
ATOM 798 N N . SER A 1 99 ? 20.681 -4.540 -16.980 1.00 96.62 99 SER A N 1
ATOM 799 C CA . SER A 1 99 ? 20.269 -3.421 -17.845 1.00 96.62 99 SER A CA 1
ATOM 800 C C . SER A 1 99 ? 19.564 -2.288 -17.095 1.00 96.62 99 SER A C 1
ATOM 802 O O . SER A 1 99 ? 19.563 -1.154 -17.573 1.00 96.62 99 SER A O 1
ATOM 804 N N . TYR A 1 100 ? 19.012 -2.565 -15.911 1.00 96.88 100 TYR A N 1
ATOM 805 C CA . TYR A 1 100 ? 18.255 -1.612 -15.098 1.00 96.88 100 TYR A CA 1
ATOM 806 C C . TYR A 1 100 ? 18.586 -1.747 -13.606 1.00 96.88 100 TYR A C 1
ATOM 808 O O . TYR A 1 100 ? 17.688 -1.876 -12.776 1.00 96.88 100 TYR A O 1
ATOM 816 N N . ALA A 1 101 ? 19.870 -1.678 -13.245 1.00 93.75 101 ALA A N 1
ATOM 817 C CA . ALA A 1 101 ? 20.345 -1.831 -11.862 1.00 93.75 101 ALA A CA 1
ATOM 818 C C . ALA A 1 101 ? 19.731 -0.832 -10.846 1.00 93.75 101 ALA A C 1
ATOM 820 O O . ALA A 1 101 ? 19.769 -1.047 -9.634 1.00 93.75 101 ALA A O 1
ATOM 821 N N . ASP A 1 102 ? 19.154 0.285 -11.302 1.00 94.31 102 ASP A N 1
ATOM 822 C CA . ASP A 1 102 ? 18.429 1.230 -10.443 1.00 94.31 102 ASP A CA 1
ATOM 823 C C . ASP A 1 102 ? 16.981 0.791 -10.126 1.00 94.31 102 ASP A C 1
ATOM 825 O O . ASP A 1 102 ? 16.386 1.245 -9.136 1.00 94.31 102 ASP A O 1
ATOM 829 N N . LEU A 1 103 ? 16.433 -0.118 -10.939 1.00 96.94 103 LEU A N 1
ATOM 830 C CA . LEU A 1 103 ? 15.085 -0.681 -10.826 1.00 96.94 103 LEU A CA 1
ATOM 831 C C . LEU A 1 103 ? 15.076 -2.154 -10.399 1.00 96.94 103 LEU A C 1
ATOM 833 O O . LEU A 1 103 ? 14.103 -2.568 -9.783 1.00 96.94 103 LEU A O 1
ATOM 837 N N . SER A 1 104 ? 16.140 -2.910 -10.673 1.00 98.00 104 SER A N 1
ATOM 838 C CA . SER A 1 104 ? 16.319 -4.325 -10.326 1.00 98.00 104 SER A CA 1
ATOM 839 C C . SER A 1 104 ? 17.669 -4.501 -9.640 1.00 98.00 104 SER A C 1
ATOM 841 O O . SER A 1 104 ? 18.711 -4.301 -10.258 1.00 98.00 104 SER A O 1
ATOM 843 N N . HIS A 1 105 ? 17.667 -4.775 -8.335 1.00 97.19 105 HIS A N 1
ATOM 844 C CA . HIS A 1 105 ? 18.900 -4.882 -7.550 1.00 97.19 105 HIS A CA 1
ATOM 845 C C . HIS A 1 105 ? 18.673 -5.721 -6.288 1.00 97.19 105 HIS A C 1
ATOM 847 O O . HIS A 1 105 ? 17.633 -5.537 -5.659 1.00 97.19 105 HIS A O 1
ATOM 853 N N . PRO A 1 106 ? 19.615 -6.587 -5.864 1.00 95.31 106 PRO A N 1
ATOM 854 C CA . PRO A 1 106 ? 19.436 -7.434 -4.678 1.00 95.31 106 PRO A CA 1
ATOM 855 C C . PRO A 1 106 ? 19.243 -6.615 -3.396 1.00 95.31 106 PRO A C 1
ATOM 857 O O . PRO A 1 106 ? 18.356 -6.894 -2.596 1.00 95.31 106 PRO A O 1
ATOM 860 N N . GLU A 1 107 ? 20.032 -5.552 -3.225 1.00 94.56 107 GLU A N 1
ATOM 861 C CA . GLU A 1 107 ? 19.892 -4.663 -2.071 1.00 94.56 107 GLU A CA 1
ATOM 862 C C . GLU A 1 107 ? 18.698 -3.704 -2.207 1.00 94.56 107 GLU A C 1
ATOM 864 O O . GLU A 1 107 ? 18.541 -3.062 -3.259 1.00 94.56 107 GLU A O 1
ATOM 869 N N . PRO A 1 108 ? 17.921 -3.484 -1.129 1.00 92.06 108 PRO A N 1
ATOM 870 C CA . PRO A 1 108 ? 16.939 -2.406 -1.055 1.00 92.06 108 PRO A CA 1
ATOM 871 C C . PRO A 1 108 ? 17.547 -1.020 -1.321 1.00 92.06 108 PRO A C 1
ATOM 873 O O . PRO A 1 108 ? 18.766 -0.835 -1.377 1.00 92.06 108 PRO A O 1
ATOM 876 N N . GLY A 1 109 ? 16.691 -0.013 -1.491 1.00 89.00 109 GLY A N 1
ATOM 877 C CA . GLY A 1 109 ? 17.119 1.366 -1.714 1.00 89.00 109 GLY A CA 1
ATOM 878 C C . GLY A 1 109 ? 16.949 1.843 -3.153 1.00 89.00 109 GLY A C 1
ATOM 879 O O . GLY A 1 109 ? 16.047 1.417 -3.879 1.00 89.00 109 GLY A O 1
ATOM 880 N N . GLY A 1 110 ? 17.791 2.807 -3.536 1.00 86.38 110 GLY A N 1
ATOM 881 C CA . GLY A 1 110 ? 17.614 3.570 -4.775 1.00 86.38 110 GLY A CA 1
ATOM 882 C C . GLY A 1 110 ? 16.347 4.431 -4.767 1.00 86.38 110 GLY A C 1
ATOM 883 O O . GLY A 1 110 ? 15.893 4.846 -5.828 1.00 86.38 110 GLY A O 1
ATOM 884 N N . HIS A 1 111 ? 15.754 4.650 -3.587 1.00 83.88 111 HIS A N 1
ATOM 885 C CA . HIS A 1 111 ? 14.527 5.416 -3.438 1.00 83.88 111 HIS A CA 1
ATOM 886 C C . HIS A 1 111 ? 14.762 6.863 -3.860 1.00 83.88 111 HIS A C 1
ATOM 888 O O . HIS A 1 111 ? 15.684 7.527 -3.389 1.00 83.88 111 HIS A O 1
ATOM 894 N N . ALA A 1 112 ? 13.884 7.345 -4.721 1.00 81.31 112 ALA A N 1
ATOM 895 C CA . ALA A 1 112 ? 13.587 8.749 -4.845 1.00 81.31 112 ALA A CA 1
ATOM 896 C C . ALA A 1 112 ? 12.628 9.178 -3.714 1.00 81.31 112 ALA A C 1
ATOM 898 O O . ALA A 1 112 ? 12.190 8.376 -2.883 1.00 81.31 112 ALA A O 1
ATOM 899 N N . HIS A 1 113 ? 12.289 10.466 -3.670 1.00 83.56 113 HIS A N 1
ATOM 900 C CA . HIS A 1 113 ? 11.373 11.014 -2.673 1.00 83.56 113 HIS A CA 1
ATOM 901 C C . HIS A 1 113 ? 10.155 11.661 -3.331 1.00 83.56 113 HIS A C 1
ATOM 903 O O . HIS A 1 113 ? 10.261 12.344 -4.352 1.00 83.56 113 HIS A O 1
ATOM 909 N N . GLY A 1 114 ? 8.985 11.459 -2.721 1.00 87.25 114 GLY A N 1
ATOM 910 C CA . GLY A 1 114 ? 7.731 12.053 -3.172 1.00 87.25 114 GLY A CA 1
ATOM 911 C C . GLY A 1 114 ? 7.365 11.632 -4.595 1.00 87.25 114 GLY A C 1
ATOM 912 O O . GLY A 1 114 ? 7.365 10.450 -4.928 1.00 87.25 114 GLY A O 1
ATOM 913 N N . VAL A 1 115 ? 7.043 12.609 -5.444 1.00 90.31 115 VAL A N 1
ATOM 914 C CA . VAL A 1 115 ? 6.544 12.360 -6.808 1.00 90.31 115 VAL A CA 1
ATOM 915 C C . VAL A 1 115 ? 7.564 11.659 -7.710 1.00 90.31 115 VAL A C 1
ATOM 917 O O . VAL A 1 115 ? 7.168 10.974 -8.644 1.00 90.31 115 VAL A O 1
ATOM 920 N N . ALA A 1 116 ? 8.863 11.756 -7.415 1.00 92.00 116 ALA A N 1
ATOM 921 C CA . ALA A 1 116 ? 9.904 11.117 -8.217 1.00 92.00 116 ALA A CA 1
ATOM 922 C C . ALA A 1 116 ? 9.871 9.575 -8.140 1.00 92.00 116 ALA A C 1
ATOM 924 O O . ALA A 1 116 ? 10.346 8.901 -9.053 1.00 92.00 116 ALA A O 1
ATOM 925 N N . GLU A 1 117 ? 9.247 8.997 -7.108 1.00 93.81 117 GLU A N 1
ATOM 926 C CA . GLU A 1 117 ? 9.014 7.548 -7.045 1.00 93.81 117 GLU A CA 1
ATOM 927 C C . GLU A 1 117 ? 8.059 7.062 -8.150 1.00 93.81 117 GLU A C 1
ATOM 929 O O . GLU A 1 117 ? 8.186 5.929 -8.618 1.00 93.81 117 GLU A O 1
ATOM 934 N N . TYR A 1 118 ? 7.153 7.919 -8.636 1.00 95.00 118 TYR A N 1
ATOM 935 C CA . TYR A 1 118 ? 6.283 7.577 -9.764 1.00 95.00 118 TYR A CA 1
ATOM 936 C C . TYR A 1 118 ? 7.054 7.436 -11.077 1.00 95.00 118 TYR A C 1
ATOM 938 O O . TYR A 1 118 ? 6.679 6.605 -11.900 1.00 95.00 118 TYR A O 1
ATOM 946 N N . GLU A 1 119 ? 8.148 8.178 -11.273 1.00 95.31 119 GLU A N 1
ATOM 947 C CA . GLU A 1 119 ? 8.986 8.018 -12.468 1.00 95.31 119 GLU A CA 1
ATOM 948 C C . GLU A 1 119 ? 9.734 6.682 -12.452 1.00 95.31 119 GLU A C 1
ATOM 950 O O . GLU A 1 119 ? 9.821 6.006 -13.480 1.00 95.31 119 GLU A O 1
ATOM 955 N N . ARG A 1 120 ? 10.202 6.236 -11.277 1.00 96.38 120 ARG A N 1
ATOM 956 C CA . ARG A 1 120 ? 10.782 4.892 -11.118 1.00 96.38 120 ARG A CA 1
ATOM 957 C C . ARG A 1 120 ? 9.749 3.810 -11.410 1.00 96.38 120 ARG A C 1
ATOM 959 O O . ARG A 1 120 ? 10.013 2.922 -12.218 1.00 96.38 120 ARG A O 1
ATOM 966 N N . LEU A 1 121 ? 8.554 3.932 -10.828 1.00 97.44 121 LEU A N 1
ATOM 967 C CA . LEU A 1 121 ? 7.454 3.005 -11.087 1.00 97.44 121 LEU A CA 1
ATOM 968 C C . LEU A 1 121 ? 7.078 2.969 -12.575 1.00 97.44 121 LEU A C 1
ATOM 970 O O . LEU A 1 121 ? 6.887 1.893 -13.129 1.00 97.44 121 LEU A O 1
ATOM 974 N N . LYS A 1 122 ? 6.991 4.127 -13.239 1.00 97.94 122 LYS A N 1
ATOM 975 C CA . LYS A 1 122 ? 6.659 4.232 -14.666 1.00 97.94 122 LYS A CA 1
ATOM 976 C C . LYS A 1 122 ? 7.705 3.548 -15.543 1.00 97.94 122 LYS A C 1
ATOM 978 O O . LYS A 1 122 ? 7.334 2.823 -16.462 1.00 97.94 122 LYS A O 1
ATOM 983 N N . ARG A 1 123 ? 8.996 3.749 -15.254 1.00 98.06 123 ARG A N 1
ATOM 984 C CA . ARG A 1 123 ? 10.089 3.068 -15.964 1.00 98.06 123 ARG A CA 1
ATOM 985 C C . ARG A 1 123 ? 10.027 1.555 -15.763 1.00 98.06 123 ARG A C 1
ATOM 987 O O . ARG A 1 123 ? 10.118 0.828 -16.742 1.00 98.06 123 ARG A O 1
ATOM 994 N N . ALA A 1 124 ? 9.806 1.088 -14.535 1.00 98.25 124 ALA A N 1
ATOM 995 C CA . ALA A 1 124 ? 9.641 -0.337 -14.255 1.00 98.25 124 ALA A CA 1
ATOM 996 C C . ALA A 1 124 ? 8.400 -0.917 -14.955 1.00 98.25 124 ALA A C 1
ATOM 998 O O . ALA A 1 124 ? 8.468 -1.986 -15.551 1.00 98.25 124 ALA A O 1
ATOM 999 N N . ALA A 1 125 ? 7.283 -0.185 -14.968 1.00 98.44 125 ALA A N 1
ATOM 1000 C CA . ALA A 1 125 ? 6.044 -0.630 -15.598 1.00 98.44 125 ALA A CA 1
ATOM 1001 C C . ALA A 1 125 ? 6.124 -0.704 -17.131 1.00 98.44 125 ALA A C 1
ATOM 1003 O O . ALA A 1 125 ? 5.350 -1.437 -17.742 1.00 98.44 125 ALA A O 1
ATOM 1004 N N . ALA A 1 126 ? 7.052 0.033 -17.749 1.00 98.50 126 ALA A N 1
ATOM 1005 C CA . ALA A 1 126 ? 7.363 -0.108 -19.169 1.00 98.50 126 ALA A CA 1
ATOM 1006 C C . ALA A 1 126 ? 8.114 -1.417 -19.486 1.00 98.50 126 ALA A C 1
ATOM 1008 O O . ALA A 1 126 ? 8.084 -1.864 -20.629 1.00 98.50 126 ALA A O 1
ATOM 1009 N N . LEU A 1 127 ? 8.769 -2.024 -18.490 1.00 98.31 127 LEU A N 1
ATOM 1010 C CA . LEU A 1 127 ? 9.468 -3.306 -18.609 1.00 98.31 127 LEU A CA 1
ATOM 1011 C C . LEU A 1 127 ? 8.553 -4.478 -18.252 1.00 98.31 127 LEU A C 1
ATOM 1013 O O . LEU A 1 127 ? 8.473 -5.463 -18.982 1.00 98.31 127 LEU A O 1
ATOM 1017 N N . ASP A 1 128 ? 7.868 -4.357 -17.117 1.00 98.62 128 ASP A N 1
ATOM 1018 C CA . ASP A 1 128 ? 6.895 -5.323 -16.632 1.00 98.62 128 ASP A CA 1
ATOM 1019 C C . ASP A 1 128 ? 5.891 -4.629 -15.708 1.00 98.62 128 ASP A C 1
ATOM 1021 O O . ASP A 1 128 ? 6.176 -4.312 -14.550 1.00 98.62 128 ASP A O 1
ATOM 1025 N N . ARG A 1 129 ? 4.697 -4.355 -16.236 1.00 98.44 129 ARG A N 1
ATOM 1026 C CA . ARG A 1 129 ? 3.668 -3.595 -15.522 1.00 98.44 129 ARG A CA 1
ATOM 1027 C C . ARG A 1 129 ? 3.191 -4.297 -14.256 1.00 98.44 129 ARG A C 1
ATOM 1029 O O . ARG A 1 129 ? 3.083 -3.649 -13.214 1.00 98.44 129 ARG A O 1
ATOM 1036 N N . LYS A 1 130 ? 2.906 -5.598 -14.339 1.00 98.56 130 LYS A N 1
ATOM 1037 C CA . LYS A 1 130 ? 2.373 -6.356 -13.205 1.00 98.56 130 LYS A CA 1
ATOM 1038 C C . LYS A 1 130 ? 3.418 -6.431 -12.095 1.00 98.56 130 LYS A C 1
ATOM 1040 O O . LYS A 1 130 ? 3.091 -6.103 -10.954 1.00 98.56 130 LYS A O 1
ATOM 1045 N N . ALA A 1 131 ? 4.659 -6.791 -12.430 1.00 98.62 131 ALA A N 1
ATOM 1046 C CA . ALA A 1 131 ? 5.743 -6.829 -11.457 1.00 98.62 131 ALA A CA 1
ATOM 1047 C C . ALA A 1 131 ? 5.967 -5.444 -10.835 1.00 98.62 131 ALA A C 1
ATOM 1049 O O . ALA A 1 131 ? 5.970 -5.316 -9.617 1.00 98.62 131 ALA A O 1
ATOM 1050 N N . ALA A 1 132 ? 6.026 -4.379 -11.641 1.00 98.62 132 ALA A N 1
ATOM 1051 C CA . ALA A 1 132 ? 6.273 -3.027 -11.144 1.00 98.62 132 ALA A CA 1
ATOM 1052 C C . ALA A 1 132 ? 5.250 -2.570 -10.095 1.00 98.62 132 ALA A C 1
ATOM 1054 O O . ALA A 1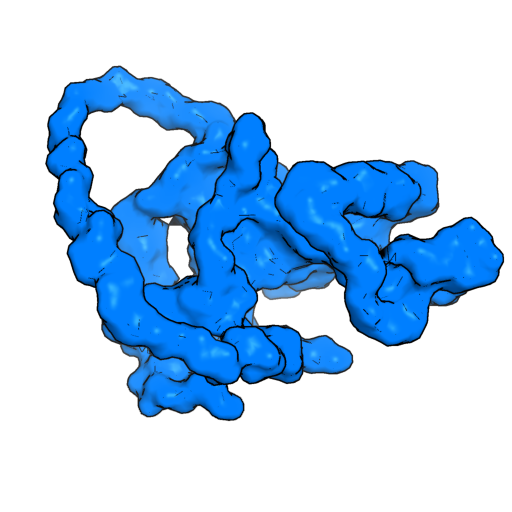 132 ? 5.629 -2.027 -9.055 1.00 98.62 132 ALA A O 1
ATOM 1055 N N . LEU A 1 133 ? 3.957 -2.806 -10.342 1.00 98.50 133 LEU A N 1
ATOM 1056 C CA . LEU A 1 133 ? 2.904 -2.455 -9.388 1.00 98.50 133 LEU A CA 1
ATOM 1057 C C . LEU A 1 133 ? 2.975 -3.312 -8.117 1.00 98.50 133 LEU A C 1
ATOM 1059 O O . LEU A 1 133 ? 2.754 -2.791 -7.020 1.00 98.50 133 LEU A O 1
ATOM 1063 N N . ARG A 1 134 ? 3.325 -4.601 -8.249 1.00 98.50 134 ARG A N 1
ATOM 1064 C CA . ARG A 1 134 ? 3.501 -5.522 -7.113 1.00 98.50 134 ARG A CA 1
ATOM 1065 C C . ARG A 1 134 ? 4.692 -5.128 -6.236 1.00 98.50 134 ARG A C 1
ATOM 1067 O O . ARG A 1 134 ? 4.631 -5.270 -5.016 1.00 98.50 134 ARG A O 1
ATOM 1074 N N . SER A 1 135 ? 5.722 -4.539 -6.833 1.00 98.25 135 SER A N 1
ATOM 1075 C CA . SER A 1 135 ? 6.939 -4.075 -6.159 1.00 98.25 135 SER A CA 1
ATOM 1076 C C . SER A 1 135 ? 6.836 -2.687 -5.525 1.00 98.2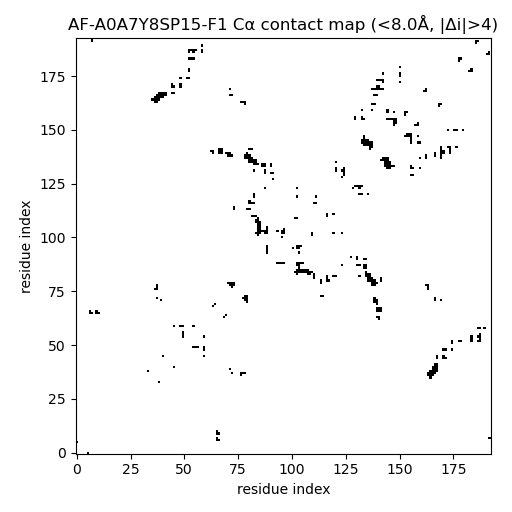5 135 SER A C 1
ATOM 1078 O O . SER A 1 135 ? 7.827 -2.182 -5.000 1.00 98.25 135 SER A O 1
ATOM 1080 N N . ALA A 1 136 ? 5.670 -2.042 -5.558 1.00 97.31 136 ALA A N 1
ATOM 1081 C CA . ALA A 1 136 ? 5.449 -0.765 -4.888 1.00 97.31 136 ALA A CA 1
ATOM 1082 C C . ALA A 1 136 ? 4.588 -0.927 -3.630 1.00 97.31 136 ALA A C 1
ATOM 1084 O O . ALA A 1 136 ? 3.666 -1.738 -3.585 1.00 97.31 136 ALA A O 1
ATOM 1085 N N . SER A 1 137 ? 4.879 -0.125 -2.606 1.00 95.88 137 SER A N 1
ATOM 1086 C CA . SER A 1 137 ? 4.102 -0.021 -1.366 1.00 95.88 137 SER A CA 1
ATOM 1087 C C . SER A 1 137 ? 3.307 1.277 -1.341 1.00 95.88 137 SER A C 1
ATOM 1089 O O . SER A 1 137 ? 3.884 2.342 -1.547 1.00 95.88 137 SER A O 1
ATOM 1091 N N . TRP A 1 138 ? 2.013 1.226 -1.035 1.00 95.69 138 TRP A N 1
ATOM 1092 C CA . TRP A 1 138 ? 1.058 2.296 -1.349 1.00 95.69 138 TRP A CA 1
ATOM 1093 C C . TRP A 1 138 ? 0.367 2.870 -0.108 1.00 95.69 138 TRP A C 1
ATOM 1095 O O . TRP A 1 138 ? 0.108 2.155 0.857 1.00 95.69 138 TRP A O 1
ATOM 1105 N N . GLY A 1 139 ? 0.067 4.168 -0.155 1.00 95.19 139 GLY A N 1
ATOM 1106 C CA . GLY A 1 139 ? -0.769 4.873 0.810 1.00 95.19 139 GLY A CA 1
ATOM 1107 C C . GLY A 1 139 ? -0.216 4.946 2.235 1.00 95.19 139 GLY A C 1
ATOM 1108 O O . GLY A 1 139 ? 0.984 4.758 2.478 1.00 95.19 139 GLY A O 1
ATOM 1109 N N . LEU A 1 140 ? -1.114 5.233 3.182 1.00 93.31 140 LEU A N 1
ATOM 1110 C CA . LEU A 1 140 ? -0.878 5.056 4.616 1.00 93.31 140 LEU A CA 1
ATOM 1111 C C . LEU A 1 140 ? -0.626 3.578 4.932 1.00 93.31 140 LEU A C 1
ATOM 1113 O O . LEU A 1 140 ? -1.207 2.687 4.319 1.00 93.31 140 LEU A O 1
ATOM 1117 N N . GLY A 1 141 ? 0.260 3.303 5.888 1.00 89.12 141 GLY A N 1
ATOM 1118 C CA . GLY A 1 141 ? 0.626 1.930 6.252 1.00 89.12 141 GLY A CA 1
ATOM 1119 C C . GLY A 1 141 ? 1.562 1.232 5.258 1.00 89.12 141 GLY A C 1
ATOM 1120 O O . GLY A 1 141 ? 2.280 0.322 5.656 1.00 89.12 141 GLY A O 1
ATOM 1121 N N . GLY A 1 142 ? 1.624 1.681 3.998 1.00 92.62 142 GLY A N 1
ATOM 1122 C CA . GLY A 1 142 ? 2.599 1.202 3.021 1.00 92.62 142 GLY A CA 1
ATOM 1123 C C . GLY A 1 142 ? 2.424 -0.269 2.643 1.00 92.62 142 GLY A C 1
ATOM 1124 O O . GLY A 1 142 ? 3.413 -0.991 2.549 1.00 92.62 142 GLY A O 1
ATOM 1125 N N . VAL A 1 143 ? 1.187 -0.714 2.410 1.00 95.69 143 VAL A N 1
ATOM 1126 C CA . VAL A 1 143 ? 0.913 -2.091 1.967 1.00 95.69 143 VAL A CA 1
ATOM 1127 C C . VAL A 1 143 ? 1.483 -2.314 0.563 1.00 95.69 143 VAL A C 1
ATOM 1129 O O . VAL A 1 143 ? 1.285 -1.488 -0.333 1.00 95.69 143 VAL A O 1
ATOM 1132 N N . LEU A 1 144 ? 2.220 -3.412 0.381 1.00 97.06 144 LEU A N 1
ATOM 1133 C CA . LEU A 1 144 ? 2.835 -3.787 -0.893 1.00 97.06 144 LEU A CA 1
ATOM 1134 C C . LEU A 1 144 ? 1.797 -4.305 -1.890 1.00 97.06 144 LEU A C 1
ATOM 1136 O O . LEU A 1 144 ? 0.900 -5.062 -1.531 1.00 97.06 144 LEU A O 1
ATOM 1140 N N . GLY A 1 145 ? 1.961 -3.952 -3.165 1.00 98.19 145 GLY A N 1
ATOM 1141 C CA . GLY A 1 145 ? 1.087 -4.424 -4.237 1.00 98.19 145 GLY A CA 1
ATOM 1142 C C . GLY A 1 145 ? 1.128 -5.942 -4.424 1.00 98.19 145 GLY A C 1
ATOM 1143 O O . GLY A 1 145 ? 0.132 -6.523 -4.838 1.00 98.19 145 GLY A O 1
ATOM 1144 N N . ARG A 1 146 ? 2.242 -6.603 -4.076 1.00 97.81 146 ARG A N 1
ATOM 1145 C CA . ARG A 1 146 ? 2.373 -8.068 -4.153 1.00 97.81 146 ARG A CA 1
ATOM 1146 C C . ARG A 1 146 ? 1.398 -8.824 -3.243 1.00 97.81 146 ARG A C 1
ATOM 1148 O O . ARG A 1 146 ? 1.143 -9.999 -3.485 1.00 97.81 146 ARG A O 1
ATOM 1155 N N . GLU A 1 147 ? 0.862 -8.141 -2.232 1.00 97.56 147 GLU A N 1
ATOM 1156 C CA . GLU A 1 147 ? -0.098 -8.668 -1.259 1.00 97.56 147 GLU A CA 1
ATOM 1157 C C . GLU A 1 147 ? -1.541 -8.657 -1.795 1.00 97.56 147 GLU A C 1
ATOM 1159 O O . GLU A 1 147 ? -2.432 -9.201 -1.151 1.00 97.56 147 GLU A O 1
ATOM 1164 N N . ALA A 1 148 ? -1.807 -8.014 -2.938 1.00 97.62 148 ALA A N 1
ATOM 1165 C CA . ALA A 1 148 ? -3.160 -7.736 -3.421 1.00 97.62 148 ALA A CA 1
ATOM 1166 C C . ALA A 1 148 ? -4.052 -8.986 -3.486 1.00 97.62 148 ALA A C 1
ATOM 1168 O O . ALA A 1 148 ? -5.169 -8.980 -2.961 1.00 97.62 148 ALA A O 1
ATOM 1169 N N . GLU A 1 149 ? -3.553 -10.061 -4.092 1.00 96.69 149 GLU A N 1
ATOM 1170 C CA . GLU A 1 149 ? -4.274 -11.323 -4.225 1.00 96.69 149 GLU A CA 1
ATOM 1171 C C . GLU A 1 149 ? -4.530 -11.974 -2.854 1.00 96.69 149 GLU A C 1
ATOM 1173 O O . GLU A 1 149 ? -5.655 -12.379 -2.571 1.00 96.69 149 GLU A O 1
ATOM 1178 N N . GLU A 1 150 ? -3.536 -11.991 -1.957 1.00 95.88 150 GLU A N 1
ATOM 1179 C CA . GLU A 1 150 ? -3.692 -12.524 -0.593 1.00 95.88 150 GLU A CA 1
ATOM 1180 C C . GLU A 1 150 ? -4.636 -11.693 0.284 1.00 95.88 150 GLU A C 1
ATOM 1182 O O . GLU A 1 150 ? -5.157 -12.187 1.286 1.00 95.88 150 GLU A O 1
ATOM 1187 N N . LEU A 1 151 ? -4.851 -10.424 -0.056 1.00 96.75 151 LEU A N 1
ATOM 1188 C CA . LEU A 1 151 ? -5.760 -9.517 0.644 1.00 96.75 151 LEU A CA 1
ATOM 1189 C C . LEU A 1 151 ? -7.127 -9.403 -0.045 1.00 96.75 151 LEU A C 1
ATOM 1191 O O . LEU A 1 151 ? -7.883 -8.473 0.249 1.00 96.75 151 LEU A O 1
ATOM 1195 N N . ASP A 1 152 ? -7.459 -10.347 -0.928 1.00 97.75 152 ASP A N 1
ATOM 1196 C CA . ASP A 1 152 ? -8.759 -10.471 -1.593 1.00 97.75 152 ASP A CA 1
ATOM 1197 C C . ASP A 1 152 ? -9.124 -9.247 -2.462 1.00 97.75 152 ASP A C 1
ATOM 1199 O O . ASP A 1 152 ? -10.285 -8.832 -2.525 1.00 97.75 152 ASP A O 1
ATOM 1203 N N . TYR A 1 153 ? -8.134 -8.631 -3.123 1.00 97.62 153 TYR A N 1
ATOM 1204 C CA . TYR A 1 153 ? -8.362 -7.578 -4.131 1.00 97.62 153 TYR A CA 1
ATOM 1205 C C . TYR A 1 153 ? -8.523 -8.122 -5.558 1.00 97.62 153 TYR A C 1
ATOM 1207 O O . TYR A 1 153 ? -8.902 -7.368 -6.451 1.00 97.62 153 TYR A O 1
ATOM 1215 N N . GLY A 1 154 ? -8.255 -9.410 -5.782 1.00 97.62 154 GLY A N 1
ATOM 1216 C CA . GLY A 1 154 ? -8.309 -10.056 -7.097 1.00 97.62 154 GLY A CA 1
ATOM 1217 C C . GLY A 1 154 ? -7.006 -9.916 -7.883 1.00 97.62 154 GLY A C 1
ATOM 1218 O O . GLY A 1 154 ? -6.416 -10.926 -8.252 1.00 97.62 154 GLY A O 1
ATOM 1219 N N . ASP A 1 155 ? -6.530 -8.687 -8.086 1.00 98.00 155 ASP A N 1
ATOM 1220 C CA . ASP A 1 155 ? -5.236 -8.404 -8.710 1.00 98.00 155 ASP A CA 1
ATOM 1221 C C . ASP A 1 155 ? -4.621 -7.080 -8.226 1.00 98.00 155 ASP A C 1
ATOM 1223 O O . ASP A 1 155 ? -5.239 -6.277 -7.514 1.00 98.00 155 ASP A O 1
ATOM 1227 N N . VAL A 1 156 ? -3.362 -6.856 -8.611 1.00 98.44 156 VAL A N 1
ATOM 1228 C CA . VAL A 1 156 ? -2.616 -5.657 -8.220 1.00 98.44 156 VAL A CA 1
ATOM 1229 C C . VAL A 1 156 ? -3.185 -4.366 -8.821 1.00 98.44 156 VAL A C 1
ATOM 1231 O O . VAL A 1 156 ? -3.100 -3.319 -8.187 1.00 98.44 156 VAL A O 1
ATOM 1234 N N . GLU A 1 157 ? -3.793 -4.408 -10.008 1.00 98.44 157 GLU A N 1
ATOM 1235 C CA . GLU A 1 157 ? -4.388 -3.218 -10.637 1.00 98.44 157 GLU A CA 1
ATOM 1236 C C . GLU A 1 157 ? -5.601 -2.747 -9.830 1.00 98.44 157 GLU A C 1
ATOM 1238 O O . GLU A 1 157 ? -5.694 -1.579 -9.455 1.00 98.44 157 GLU A O 1
ATOM 1243 N N . SER A 1 158 ? -6.473 -3.686 -9.461 1.00 98.38 158 SER A N 1
ATOM 1244 C CA . SER A 1 158 ? -7.645 -3.477 -8.612 1.00 98.38 158 SER A CA 1
ATOM 1245 C C . SER A 1 158 ? -7.249 -2.951 -7.236 1.00 98.38 158 SER A C 1
ATOM 1247 O O . SER A 1 158 ? -7.877 -2.028 -6.709 1.00 98.38 158 SER A O 1
ATOM 1249 N N . PHE A 1 159 ? -6.171 -3.491 -6.660 1.00 98.50 159 PHE A N 1
ATOM 1250 C CA . PHE A 1 159 ? -5.585 -2.961 -5.434 1.00 98.50 159 PHE A CA 1
ATOM 1251 C C . PHE A 1 159 ? -5.130 -1.506 -5.608 1.00 98.50 159 PHE A C 1
ATOM 1253 O O . PHE A 1 159 ? -5.566 -0.642 -4.844 1.00 98.50 159 PHE A O 1
ATOM 1260 N N . VAL A 1 160 ? -4.319 -1.200 -6.625 1.00 98.06 160 VAL A N 1
ATOM 1261 C CA . VAL A 1 160 ? -3.805 0.158 -6.879 1.00 98.06 160 VAL A CA 1
ATOM 1262 C C . VAL A 1 160 ? -4.941 1.149 -7.128 1.00 98.06 160 VAL A C 1
ATOM 1264 O O . VAL A 1 160 ? -4.928 2.255 -6.581 1.00 98.06 160 VAL A O 1
ATOM 1267 N N . ASP A 1 161 ? -5.965 0.753 -7.876 1.00 97.50 161 ASP A N 1
ATOM 1268 C CA . ASP A 1 161 ? -7.143 1.578 -8.122 1.00 97.50 161 ASP A CA 1
ATOM 1269 C C . ASP A 1 161 ? -7.927 1.873 -6.845 1.00 97.50 161 ASP A C 1
ATOM 1271 O O . ASP A 1 161 ? -8.437 2.983 -6.685 1.00 97.50 161 ASP A O 1
ATOM 1275 N N . ARG A 1 162 ? -7.989 0.936 -5.893 1.00 97.81 162 ARG A N 1
ATOM 1276 C CA . ARG A 1 162 ? -8.558 1.191 -4.560 1.00 97.81 162 ARG A CA 1
ATOM 1277 C C . ARG A 1 162 ? -7.688 2.176 -3.782 1.00 97.81 162 ARG A C 1
ATOM 1279 O O . ARG A 1 162 ? -8.216 3.163 -3.269 1.00 97.81 162 ARG A O 1
ATOM 1286 N N . GLN A 1 163 ? -6.366 1.995 -3.781 1.00 97.12 163 GLN A N 1
ATOM 1287 C CA . GLN A 1 163 ? -5.435 2.898 -3.090 1.00 97.12 163 GLN A CA 1
ATOM 1288 C C . GLN A 1 163 ? -5.480 4.340 -3.633 1.00 97.12 163 GLN A C 1
ATOM 1290 O O . GLN A 1 163 ? -5.205 5.290 -2.903 1.00 97.12 163 GLN A O 1
ATOM 1295 N N . ARG A 1 164 ? -5.881 4.553 -4.891 1.00 96.50 164 ARG A N 1
ATOM 1296 C CA . ARG A 1 164 ? -6.068 5.897 -5.473 1.00 96.50 164 ARG A CA 1
ATOM 1297 C C . ARG A 1 164 ? -7.316 6.632 -4.984 1.00 96.50 164 ARG A C 1
ATOM 1299 O O . ARG A 1 164 ? -7.397 7.852 -5.128 1.00 96.50 164 ARG A O 1
ATOM 1306 N N . ARG A 1 165 ? -8.295 5.930 -4.409 1.00 96.00 165 ARG A N 1
ATOM 1307 C CA . ARG A 1 165 ? -9.595 6.522 -4.053 1.00 96.00 165 ARG A CA 1
ATOM 1308 C C . ARG A 1 165 ? -9.534 7.327 -2.765 1.00 96.00 165 ARG A C 1
ATOM 1310 O O . ARG A 1 165 ? -10.018 8.456 -2.741 1.00 96.00 165 ARG A O 1
ATOM 1317 N N . SER A 1 166 ? -8.967 6.766 -1.697 1.00 96.50 166 SER A N 1
ATOM 1318 C CA . SER A 1 166 ? -8.992 7.407 -0.378 1.00 96.50 166 SER A CA 1
ATOM 1319 C C . SER A 1 166 ? -8.009 6.795 0.615 1.00 96.50 166 SER A C 1
ATOM 1321 O O . SER A 1 166 ? -7.571 5.662 0.439 1.00 96.50 166 SER A O 1
ATOM 1323 N N . GLU A 1 167 ? -7.722 7.522 1.694 1.00 96.06 167 GLU A N 1
ATOM 1324 C CA . GLU A 1 167 ? -6.961 6.989 2.828 1.00 96.06 167 GLU A CA 1
ATOM 1325 C C . GLU A 1 167 ? -7.768 5.921 3.588 1.00 96.06 167 GLU A C 1
ATOM 1327 O O . GLU A 1 167 ? -7.183 5.022 4.184 1.00 96.06 167 GLU A O 1
ATOM 1332 N N . ASP A 1 168 ? -9.103 5.933 3.495 1.00 97.12 168 ASP A N 1
ATOM 1333 C CA . ASP A 1 168 ? -9.951 4.851 4.012 1.00 97.12 168 ASP A CA 1
ATOM 1334 C C . ASP A 1 168 ? -9.608 3.502 3.359 1.00 97.12 168 ASP A C 1
ATOM 1336 O O . ASP A 1 168 ? -9.595 2.472 4.032 1.00 97.12 168 ASP A O 1
ATOM 1340 N N . GLU A 1 169 ? -9.288 3.503 2.061 1.00 97.81 169 GLU A N 1
ATOM 1341 C CA . GLU A 1 169 ? -8.844 2.304 1.336 1.00 97.81 169 GLU A CA 1
ATOM 1342 C C . GLU A 1 169 ? -7.421 1.878 1.717 1.00 97.81 169 GLU A C 1
ATOM 1344 O O . GLU A 1 169 ? -7.092 0.690 1.644 1.00 97.81 169 GLU A O 1
ATOM 1349 N N . HIS A 1 170 ? -6.588 2.823 2.168 1.00 97.00 170 HIS A N 1
ATOM 1350 C CA . HIS A 1 170 ? -5.266 2.517 2.726 1.00 97.00 170 HIS A CA 1
ATOM 1351 C C . HIS A 1 170 ? -5.421 1.794 4.066 1.00 97.00 170 HIS A C 1
ATOM 1353 O O . HIS A 1 170 ? -4.795 0.761 4.300 1.00 97.00 170 HIS A O 1
ATOM 1359 N N . LEU A 1 171 ? -6.314 2.294 4.926 1.00 96.50 171 LEU A N 1
ATOM 1360 C CA . LEU A 1 171 ? -6.633 1.676 6.214 1.00 96.50 171 LEU A CA 1
ATOM 1361 C C . LEU A 1 171 ? -7.304 0.310 6.055 1.00 96.50 171 LEU A C 1
ATOM 1363 O O . LEU A 1 171 ? -7.034 -0.593 6.845 1.00 96.50 171 LEU A O 1
ATOM 1367 N N . GLU A 1 172 ? -8.156 0.137 5.044 1.00 97.88 172 GLU A N 1
ATOM 1368 C CA . GLU A 1 172 ? -8.744 -1.163 4.714 1.00 97.88 172 GLU A CA 1
ATOM 1369 C C . GLU A 1 172 ? -7.654 -2.178 4.347 1.00 97.88 172 GLU A C 1
ATOM 1371 O O . GLU A 1 172 ? -7.625 -3.266 4.924 1.00 97.88 172 GLU A O 1
ATOM 1376 N N . ALA A 1 173 ? -6.724 -1.814 3.456 1.00 97.44 173 ALA A N 1
ATOM 1377 C CA . ALA A 1 173 ? -5.609 -2.683 3.080 1.00 97.44 173 ALA A CA 1
ATOM 1378 C C . ALA A 1 173 ? -4.737 -3.042 4.290 1.00 97.44 173 ALA A C 1
ATOM 1380 O O . ALA A 1 173 ? -4.424 -4.214 4.509 1.00 97.44 173 ALA A O 1
ATOM 1381 N N . LEU A 1 174 ? -4.393 -2.046 5.112 1.00 95.88 174 LEU A N 1
ATOM 1382 C CA . LEU A 1 174 ? -3.611 -2.249 6.328 1.00 95.88 174 LEU A CA 1
ATOM 1383 C C . LEU A 1 174 ? -4.344 -3.165 7.318 1.00 95.88 174 LEU A C 1
ATOM 1385 O O . LEU A 1 174 ? -3.749 -4.098 7.849 1.00 95.88 174 LEU A O 1
ATOM 1389 N N . SER A 1 175 ? -5.645 -2.947 7.531 1.00 96.12 175 SER A N 1
ATOM 1390 C CA . SER A 1 175 ? -6.482 -3.791 8.389 1.00 96.12 175 SER A CA 1
ATOM 1391 C C . SER A 1 175 ? -6.456 -5.248 7.933 1.00 96.12 175 SER A C 1
ATOM 1393 O O . SER A 1 175 ? -6.236 -6.133 8.760 1.00 96.12 175 SER A O 1
ATOM 1395 N N . ARG A 1 176 ? -6.652 -5.500 6.632 1.00 97.06 176 ARG A N 1
ATOM 1396 C CA . ARG A 1 176 ? -6.625 -6.855 6.065 1.00 97.06 176 ARG A CA 1
ATOM 1397 C C . ARG A 1 176 ? -5.269 -7.512 6.259 1.00 97.06 176 ARG A C 1
ATOM 1399 O O . ARG A 1 176 ? -5.219 -8.658 6.690 1.00 97.06 176 ARG A O 1
ATOM 1406 N N . LEU A 1 177 ? -4.186 -6.784 5.996 1.00 96.00 177 LEU A N 1
ATOM 1407 C CA . LEU A 1 177 ? -2.830 -7.300 6.146 1.00 96.00 177 LEU A CA 1
ATOM 1408 C C . LEU A 1 177 ? -2.535 -7.695 7.593 1.00 96.00 177 LEU A C 1
ATOM 1410 O O . LEU A 1 177 ? -2.100 -8.812 7.851 1.00 96.00 177 LEU A O 1
ATOM 1414 N N . LEU A 1 178 ? -2.834 -6.819 8.550 1.00 94.06 178 LEU A N 1
ATOM 1415 C CA . LEU A 1 178 ? -2.589 -7.084 9.970 1.00 94.06 178 LEU A CA 1
ATOM 1416 C C . LEU A 1 178 ? -3.411 -8.266 10.494 1.00 94.06 178 LEU A C 1
ATOM 1418 O O . LEU A 1 178 ? -2.907 -9.045 11.301 1.00 94.06 178 LEU A O 1
ATOM 1422 N N . LEU A 1 179 ? -4.649 -8.428 10.019 1.00 93.62 179 LEU A N 1
ATOM 1423 C CA . LEU A 1 179 ? -5.477 -9.592 10.340 1.00 93.62 179 LEU A CA 1
ATOM 1424 C C . LEU A 1 179 ? -4.941 -10.869 9.682 1.00 93.62 179 LEU A C 1
ATOM 1426 O O . LEU A 1 179 ? -4.824 -11.890 10.351 1.00 93.62 179 LEU A O 1
ATOM 1430 N N . ARG A 1 180 ? -4.567 -10.818 8.396 1.00 94.25 180 ARG A N 1
ATOM 1431 C CA . ARG A 1 180 ? -4.028 -11.969 7.651 1.00 94.25 180 ARG A CA 1
ATOM 1432 C C . ARG A 1 180 ? -2.708 -12.470 8.241 1.00 94.25 180 ARG A C 1
ATOM 1434 O O . ARG A 1 180 ? -2.417 -13.658 8.153 1.00 94.25 180 ARG A O 1
ATOM 1441 N N . ARG A 1 181 ? -1.913 -11.576 8.831 1.00 92.50 181 ARG A N 1
ATOM 1442 C CA . ARG A 1 181 ? -0.644 -11.899 9.502 1.00 92.50 181 ARG A CA 1
ATOM 1443 C C . ARG A 1 181 ? -0.794 -12.180 11.005 1.00 92.50 181 ARG A C 1
ATOM 1445 O O . ARG A 1 181 ? 0.220 -12.360 11.663 1.00 92.50 181 ARG A O 1
ATOM 1452 N N . ASP A 1 182 ? -2.022 -12.204 11.529 1.00 90.69 182 ASP A N 1
ATOM 1453 C CA . ASP A 1 182 ? -2.352 -12.406 12.950 1.00 90.69 182 ASP A CA 1
ATOM 1454 C C . ASP A 1 182 ? -1.583 -11.486 13.917 1.00 90.69 182 ASP A C 1
ATOM 1456 O O . ASP A 1 182 ? -1.069 -11.891 14.956 1.00 90.69 182 ASP A O 1
ATOM 1460 N N . LEU A 1 183 ? -1.490 -10.198 13.572 1.00 90.19 183 LEU A N 1
ATOM 1461 C CA . LEU A 1 183 ? -0.740 -9.210 14.363 1.00 90.19 183 LEU A CA 1
ATOM 1462 C C . LEU A 1 183 ? -1.602 -8.482 15.391 1.00 90.19 183 LEU A C 1
ATOM 1464 O O . LEU A 1 183 ? -1.092 -7.731 16.218 1.00 90.19 183 LEU A O 1
ATOM 1468 N N . GLY A 1 184 ? -2.913 -8.723 15.380 1.00 89.19 184 GLY A N 1
ATOM 1469 C CA . GLY A 1 184 ? -3.841 -8.161 16.359 1.00 89.19 184 GLY A CA 1
ATOM 1470 C C . GLY A 1 184 ? -3.424 -8.411 17.818 1.00 89.19 184 GLY A C 1
ATOM 1471 O O . GLY A 1 184 ? -3.446 -7.458 18.595 1.00 89.19 184 GLY A O 1
ATOM 1472 N N . PRO A 1 185 ? -3.048 -9.642 18.224 1.00 89.50 185 PRO A N 1
ATOM 1473 C CA . PRO A 1 185 ? -2.586 -9.919 19.585 1.00 89.50 185 PRO A CA 1
ATOM 1474 C C . PRO A 1 185 ? -1.374 -9.079 20.008 1.00 89.50 185 PRO A C 1
ATOM 1476 O O . PRO A 1 185 ? -1.437 -8.443 21.059 1.00 89.50 185 PRO A O 1
ATOM 1479 N N . ALA A 1 186 ? -0.329 -9.014 19.178 1.00 88.75 186 ALA A N 1
ATOM 1480 C CA . ALA A 1 186 ? 0.875 -8.226 19.455 1.00 88.75 186 ALA A CA 1
ATOM 1481 C C . ALA A 1 186 ? 0.549 -6.728 19.584 1.00 88.75 186 ALA A C 1
ATOM 1483 O O . ALA A 1 186 ? 0.883 -6.092 20.582 1.00 88.75 186 ALA A O 1
ATOM 1484 N N . LEU A 1 187 ? -0.236 -6.186 18.646 1.00 89.62 187 LEU A N 1
ATOM 1485 C CA . LEU A 1 187 ? -0.659 -4.782 18.675 1.00 89.62 187 LEU A CA 1
ATOM 1486 C C . LEU A 1 187 ? -1.494 -4.440 19.921 1.00 89.62 187 LEU A C 1
ATOM 1488 O O . LEU A 1 187 ? -1.374 -3.341 20.461 1.00 89.62 187 LEU A O 1
ATOM 1492 N N . ARG A 1 188 ? -2.330 -5.370 20.405 1.00 90.25 188 ARG A N 1
ATOM 1493 C CA . ARG A 1 188 ? -3.093 -5.204 21.657 1.00 90.25 188 ARG A CA 1
ATOM 1494 C C . ARG A 1 188 ? -2.211 -5.233 22.895 1.00 90.25 188 ARG A C 1
ATOM 1496 O O . ARG A 1 188 ? -2.501 -4.515 23.847 1.00 90.25 188 ARG A O 1
ATOM 1503 N N . ALA A 1 189 ? -1.162 -6.049 22.875 1.00 88.88 189 ALA A N 1
ATOM 1504 C CA . ALA A 1 189 ? -0.164 -6.093 23.935 1.00 88.88 189 ALA A CA 1
ATOM 1505 C C . ALA A 1 189 ? 0.768 -4.867 23.920 1.00 88.88 189 ALA A C 1
ATOM 1507 O O . ALA A 1 189 ? 1.534 -4.679 24.860 1.00 88.88 189 ALA A O 1
ATOM 1508 N N . GLY A 1 190 ? 0.697 -4.026 22.879 1.00 84.06 190 GLY A N 1
ATOM 1509 C CA . GLY A 1 190 ? 1.658 -2.948 22.670 1.00 84.06 190 GLY A CA 1
ATOM 1510 C C . GLY A 1 190 ? 3.058 -3.485 22.374 1.00 84.06 190 GLY A C 1
ATOM 1511 O O . GLY A 1 190 ? 4.041 -2.834 22.721 1.00 84.06 190 GLY A O 1
ATOM 1512 N N . ASP A 1 191 ? 3.136 -4.676 21.781 1.00 85.00 191 ASP A N 1
ATOM 1513 C CA . ASP A 1 191 ? 4.383 -5.276 21.340 1.00 85.00 191 ASP A CA 1
ATOM 1514 C C . ASP A 1 191 ? 4.730 -4.739 19.948 1.00 85.00 191 ASP A C 1
ATOM 1516 O O . ASP A 1 191 ? 4.094 -5.069 18.943 1.00 85.00 191 ASP A O 1
ATOM 1520 N N . TRP A 1 192 ? 5.690 -3.819 19.929 1.00 78.62 192 TRP A N 1
ATOM 1521 C CA . TRP A 1 192 ? 6.127 -3.092 18.739 1.00 78.62 192 TRP A CA 1
ATOM 1522 C C . TRP A 1 192 ? 7.528 -3.526 18.277 1.00 78.62 192 TRP A C 1
ATOM 1524 O O . TRP A 1 192 ? 8.137 -2.777 17.511 1.00 78.62 192 TRP A O 1
ATOM 1534 N N . ALA A 1 193 ? 8.056 -4.655 18.779 1.00 60.50 193 ALA A N 1
ATOM 1535 C CA . ALA A 1 193 ? 9.440 -5.115 18.603 1.00 60.50 193 ALA A CA 1
ATOM 1536 C C . ALA A 1 193 ? 9.567 -6.426 17.809 1.00 60.50 193 ALA A C 1
ATOM 1538 O O . ALA A 1 193 ? 8.612 -7.228 17.792 1.00 60.50 193 ALA A O 1
#

Secondary structure (DSSP, 8-state):
--HHHHHHTT-S---GGGGGGGS---------PPPSS-BPPPHHHHHHHHHHHT--HHHHHHHHHHH--S-SB-TTSPBPEEE-HHHHHHHTTTTTTTT-TTTS-SSS-----TTHHHHHHHHHHHH-HHHHHHTEEETGGGEEGGGTTTTT-SSHHHHHHHHTTBHHHHHHHHHHHHHHTT-HHHHHHT---

Radius of gyration: 17.2 Å; Cα contacts (8 Å, |Δi|>4): 273; chains: 1; bounding box: 45×37×43 Å

Mean predicted aligned error: 8.88 Å

Solvent-accessible surface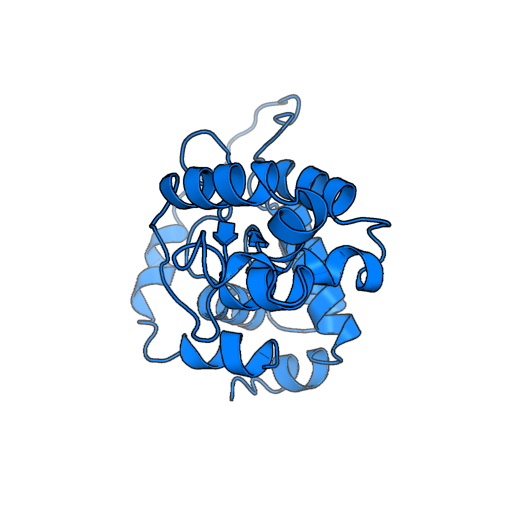 area (backbone atoms only — not comparable to full-atom values): 10708 Å² total; per-residue (Å²): 137,55,74,61,68,62,38,52,72,61,63,78,82,83,74,79,76,66,72,70,74,75,75,84,74,88,88,79,88,75,97,64,85,73,62,88,51,43,34,74,67,45,73,65,43,54,50,50,43,26,62,74,45,62,41,50,74,67,49,51,51,49,50,38,50,37,49,41,67,78,66,32,47,42,90,91,44,41,47,28,56,47,53,37,14,27,47,26,18,62,63,51,73,50,75,40,42,92,84,35,56,75,51,13,29,88,64,74,57,81,67,62,67,73,74,53,25,54,57,55,40,51,58,40,33,74,77,39,47,70,34,27,50,25,20,22,20,40,26,37,47,42,50,46,25,66,46,17,52,85,62,73,44,76,34,42,66,55,36,51,58,42,39,34,31,21,34,38,43,15,46,48,51,41,42,44,49,38,57,77,68,64,40,35,67,40,52,54,71,69,57,81,126

Nearest PDB structures (foldseek):
  5nm7-assembly1_G  TM=8.823E-01  e=9.351E-12  Burkholderia
  5nm7-assembly2_A  TM=8.741E-01  e=1.344E-11  Burkholderia
  7q4s-assembly2_BBB  TM=8.824E-01  e=2.257E-11  Pseudomonas phage JG004
  7rum-assembly2_B  TM=9.001E-01  e=1.024E-08  Salmonella phage GEC_vB_GOT

Foldseek 3Di:
DDPLVLLQVQPDDDDPPPVVVVPPDDDDDDDDDADQFQAEDDPVLLVVLCVLLVADSVLSVVLLCSQDNDFCAFPVLHGDKWAWLLQLCVLVVNPCCVPCVCNHDNDTDNTDDTPVRVVSLVVSCVVPVQSSLQRMFTGGSRHGLVCCVVLVLVGSVSLSSLSGHYNSSVSSSNSSVCVSVVVSVCSRVVNSD